Protein AF-J0D2P1-F1 (afdb_monomer_lite)

Structure (mmCIF, N/CA/C/O backbone):
data_AF-J0D2P1-F1
#
_entry.id   AF-J0D2P1-F1
#
loop_
_atom_site.group_PDB
_atom_site.id
_atom_site.type_symbol
_atom_site.label_atom_id
_atom_site.label_alt_id
_atom_site.label_comp_id
_atom_site.label_asym_id
_atom_site.label_entity_id
_atom_site.label_seq_id
_atom_site.pdbx_PDB_ins_code
_atom_site.Cartn_x
_atom_site.Cartn_y
_atom_site.Cartn_z
_atom_site.occupancy
_atom_site.B_iso_or_equiv
_atom_site.auth_seq_id
_atom_site.auth_comp_id
_atom_site.auth_asym_id
_atom_site.auth_atom_id
_atom_site.pdbx_PDB_model_num
ATOM 1 N N . MET A 1 1 ? -36.442 24.874 14.237 1.00 46.66 1 MET A N 1
ATOM 2 C CA . MET A 1 1 ? -35.446 25.522 13.350 1.00 46.66 1 MET A CA 1
ATOM 3 C C . MET A 1 1 ? -36.066 25.757 11.978 1.00 46.66 1 MET A C 1
ATOM 5 O O . MET A 1 1 ? -36.633 24.817 11.437 1.00 46.66 1 MET A O 1
ATOM 9 N N . ARG A 1 2 ? -35.976 26.968 11.409 1.00 40.09 2 ARG A N 1
ATOM 10 C CA . ARG A 1 2 ? -36.288 27.201 9.985 1.00 40.09 2 ARG A CA 1
ATOM 11 C C . ARG A 1 2 ? -34.994 27.012 9.189 1.00 40.09 2 ARG A C 1
ATOM 13 O O . ARG A 1 2 ? -34.023 27.703 9.475 1.00 40.09 2 ARG A O 1
ATOM 20 N N . LYS A 1 3 ? -34.957 26.079 8.232 1.00 41.31 3 LYS A N 1
ATOM 21 C CA . LYS A 1 3 ? -33.828 25.981 7.291 1.00 41.31 3 LYS A CA 1
ATOM 22 C C . LYS A 1 3 ? -33.871 27.188 6.354 1.00 41.31 3 LYS A C 1
ATOM 24 O O . LYS A 1 3 ? -34.944 27.511 5.848 1.00 41.31 3 LYS A O 1
ATOM 29 N N . HIS A 1 4 ? -32.730 27.826 6.102 1.00 50.66 4 HIS A N 1
ATOM 30 C CA . HIS A 1 4 ? -32.644 28.823 5.037 1.00 50.66 4 HIS A CA 1
ATOM 31 C C . HIS A 1 4 ? -32.851 28.104 3.689 1.00 50.66 4 HIS A C 1
ATOM 33 O O . HIS A 1 4 ? -32.190 27.085 3.469 1.00 50.66 4 HIS A O 1
ATOM 39 N N . PRO A 1 5 ? -33.743 28.565 2.790 1.00 51.09 5 PRO A N 1
ATOM 40 C CA . PRO A 1 5 ? -34.139 27.798 1.600 1.00 51.09 5 PRO A CA 1
ATOM 41 C C . PRO A 1 5 ? -33.000 27.559 0.593 1.00 51.09 5 PRO A C 1
ATOM 43 O O . PRO A 1 5 ? -33.111 26.683 -0.257 1.00 51.09 5 PRO A O 1
ATOM 46 N N . GLN A 1 6 ? -31.894 28.299 0.713 1.00 53.16 6 GLN A N 1
ATOM 47 C CA . GLN A 1 6 ? -30.684 28.150 -0.106 1.00 53.16 6 GLN A CA 1
ATOM 48 C C . GLN A 1 6 ? -29.562 27.347 0.587 1.00 53.16 6 GLN A C 1
ATOM 50 O O . GLN A 1 6 ? -28.501 27.140 0.008 1.00 53.16 6 GLN A O 1
ATOM 55 N N . CYS A 1 7 ? -29.757 26.882 1.826 1.00 49.25 7 CYS A N 1
ATOM 56 C CA . CYS A 1 7 ? -28.756 26.075 2.525 1.00 49.25 7 CYS A CA 1
ATOM 57 C C . CYS A 1 7 ? -28.775 24.630 1.995 1.00 49.25 7 CYS A C 1
ATOM 59 O O . CYS A 1 7 ? -29.773 23.920 2.125 1.00 49.25 7 CYS A O 1
ATOM 61 N N . HIS A 1 8 ? -27.669 24.191 1.390 1.00 57.97 8 HIS A N 1
ATOM 62 C CA . HIS A 1 8 ? -27.511 22.849 0.809 1.00 57.97 8 HIS A CA 1
ATOM 63 C C . HIS A 1 8 ? -26.645 21.910 1.663 1.00 57.97 8 HIS A C 1
ATOM 65 O O . HIS A 1 8 ? -26.176 20.885 1.169 1.00 57.97 8 HIS A O 1
ATOM 71 N N . CYS A 1 9 ? -26.450 22.223 2.950 1.00 49.75 9 CYS A N 1
ATOM 72 C CA . CYS A 1 9 ? -25.781 21.334 3.897 1.00 49.75 9 CYS A CA 1
ATOM 73 C C . CYS A 1 9 ? -26.568 20.021 4.026 1.00 49.75 9 CYS A C 1
ATOM 75 O O . CYS A 1 9 ? -27.545 19.919 4.775 1.00 49.75 9 CYS A O 1
ATOM 77 N N . ARG A 1 10 ? -26.150 19.012 3.255 1.00 47.91 10 ARG A N 1
ATOM 78 C CA . ARG A 1 10 ? -26.633 17.640 3.395 1.00 47.91 10 ARG A CA 1
ATOM 79 C C . ARG A 1 10 ? -26.175 17.119 4.760 1.00 47.91 10 ARG A C 1
ATOM 81 O O . ARG A 1 10 ? -25.013 17.330 5.104 1.00 47.91 10 ARG A O 1
ATOM 88 N N . PRO A 1 11 ? -27.043 16.447 5.537 1.00 46.78 11 PRO A N 1
ATOM 89 C CA . PRO A 1 11 ? -26.574 15.730 6.712 1.00 46.78 11 PRO A CA 1
ATOM 90 C C . PRO A 1 11 ? -25.529 14.707 6.260 1.00 46.78 11 PRO A C 1
ATOM 92 O O . PRO A 1 11 ? -25.752 13.990 5.280 1.00 46.78 11 PRO A O 1
ATOM 95 N N . ALA A 1 12 ? -24.392 14.657 6.954 1.00 50.12 12 ALA A N 1
ATOM 96 C CA . ALA A 1 12 ? -23.413 13.602 6.741 1.00 50.12 12 ALA A CA 1
ATOM 97 C C . ALA A 1 12 ? -24.112 12.256 6.965 1.00 50.12 12 ALA A C 1
ATOM 99 O O . ALA A 1 12 ? -24.702 12.031 8.025 1.00 50.12 12 ALA A O 1
ATOM 100 N N . ILE A 1 13 ? -24.087 11.385 5.955 1.00 48.56 13 ILE A N 1
ATOM 101 C CA . ILE A 1 13 ? -24.668 10.050 6.065 1.00 48.56 13 ILE A CA 1
ATOM 102 C C . ILE A 1 13 ? -23.807 9.284 7.069 1.00 48.56 13 ILE A C 1
ATOM 104 O O . ILE A 1 13 ? -22.659 8.943 6.786 1.00 48.56 13 ILE A O 1
ATOM 108 N N . LEU A 1 14 ? -24.347 9.062 8.267 1.00 51.66 14 LEU A N 1
ATOM 109 C CA . LEU A 1 14 ? -23.711 8.208 9.261 1.00 51.66 14 LEU A CA 1
ATOM 110 C C . LEU A 1 14 ? -23.651 6.790 8.692 1.00 51.66 14 LEU A C 1
ATOM 112 O O . LEU A 1 14 ? -24.659 6.290 8.194 1.00 51.66 14 LEU A O 1
ATOM 116 N N . ARG A 1 15 ? -22.491 6.129 8.789 1.00 52.78 15 ARG A N 1
ATOM 117 C CA . ARG A 1 15 ? -22.337 4.735 8.339 1.00 52.78 15 ARG A CA 1
ATOM 118 C C . ARG A 1 15 ? -23.360 3.800 8.998 1.00 52.78 15 ARG A C 1
ATOM 120 O O . ARG A 1 15 ? -23.892 2.930 8.326 1.00 52.78 15 ARG A O 1
ATOM 127 N N . SER A 1 16 ? -23.731 4.064 10.251 1.00 51.56 16 SER A N 1
ATOM 128 C CA . SER A 1 16 ? -24.789 3.352 10.984 1.00 51.56 16 SER A CA 1
ATOM 129 C C . SER A 1 16 ? -26.207 3.496 10.401 1.00 51.56 16 SER A C 1
ATOM 131 O O . SER A 1 16 ? -27.103 2.765 10.809 1.00 51.56 16 SER A O 1
ATOM 133 N N . CYS A 1 17 ? -26.438 4.399 9.442 1.00 52.03 17 CYS A N 1
ATOM 134 C CA . CYS A 1 17 ? -27.708 4.524 8.716 1.00 52.03 17 CYS A CA 1
ATOM 135 C C . CYS A 1 17 ? -27.719 3.786 7.362 1.00 52.03 17 CYS A C 1
ATOM 137 O O . CYS A 1 17 ? -28.743 3.795 6.679 1.00 52.03 17 CYS A O 1
ATOM 139 N N . CYS A 1 18 ? -26.607 3.163 6.961 1.00 55.12 18 CYS A N 1
ATOM 140 C CA . CYS A 1 18 ? -26.482 2.399 5.721 1.00 55.12 18 CYS A CA 1
ATOM 141 C C . CYS A 1 18 ? -25.951 0.994 6.050 1.00 55.12 18 CYS A C 1
ATOM 143 O O . CYS A 1 18 ? -24.735 0.829 6.116 1.00 55.12 18 CYS A O 1
ATOM 145 N N . PRO A 1 19 ? -26.826 -0.011 6.266 1.00 54.84 19 PRO A N 1
ATOM 146 C CA . PRO A 1 19 ? -26.392 -1.349 6.683 1.00 54.84 19 PRO A CA 1
ATOM 147 C C . PRO A 1 19 ? -25.482 -2.040 5.652 1.00 54.84 19 PRO A C 1
ATOM 149 O O . PRO A 1 19 ? -24.607 -2.813 6.033 1.00 54.84 19 PRO A O 1
ATOM 152 N N . ASP A 1 20 ? -25.628 -1.705 4.367 1.00 66.81 20 ASP A N 1
ATOM 153 C CA . ASP A 1 20 ? -24.891 -2.320 3.261 1.00 66.81 20 ASP A CA 1
ATOM 154 C C . ASP A 1 20 ? -23.814 -1.370 2.701 1.00 66.81 20 ASP A C 1
ATOM 156 O O . ASP A 1 20 ? -24.018 -0.666 1.707 1.00 66.81 20 ASP A O 1
ATOM 160 N N . ILE A 1 21 ? -22.636 -1.334 3.334 1.00 70.69 21 ILE A N 1
ATOM 161 C CA . ILE A 1 21 ? -21.475 -0.580 2.823 1.00 70.69 21 ILE A CA 1
ATOM 162 C C . ILE A 1 21 ? -20.633 -1.474 1.912 1.00 70.69 21 ILE A C 1
ATOM 164 O O . ILE A 1 21 ? -19.934 -2.378 2.368 1.00 70.69 21 ILE A O 1
ATOM 168 N N . HIS A 1 22 ? -20.645 -1.167 0.616 1.00 75.69 22 HIS A N 1
ATOM 169 C CA . HIS A 1 22 ? -19.837 -1.852 -0.390 1.00 75.69 22 HIS A CA 1
ATOM 170 C C . HIS A 1 22 ? -18.568 -1.047 -0.697 1.00 75.69 22 HIS A C 1
ATOM 172 O O . HIS A 1 22 ? -18.640 0.077 -1.190 1.00 75.69 22 HIS A O 1
ATOM 178 N N . TYR A 1 23 ? -17.400 -1.642 -0.447 1.00 81.12 23 TYR A N 1
ATOM 179 C CA . TYR A 1 23 ? -16.115 -1.108 -0.901 1.00 81.12 23 TYR A CA 1
ATOM 180 C C . TYR A 1 23 ? -15.762 -1.722 -2.257 1.00 81.12 23 TYR A C 1
ATOM 182 O O . TYR A 1 23 ? -15.737 -2.944 -2.398 1.00 81.12 23 TYR A O 1
ATOM 190 N N . LEU A 1 24 ? -15.483 -0.874 -3.245 1.00 86.38 24 LEU A N 1
ATOM 191 C CA . LEU A 1 24 ? -15.089 -1.271 -4.596 1.00 86.38 24 LEU A CA 1
ATOM 192 C C . LEU A 1 24 ? -13.680 -0.745 -4.883 1.00 86.38 24 LEU A C 1
ATOM 194 O O . LEU A 1 24 ? -13.360 0.384 -4.520 1.00 86.38 24 LEU A O 1
ATOM 198 N N . ILE A 1 25 ? -12.857 -1.561 -5.542 1.00 87.94 25 ILE A N 1
ATOM 199 C CA . ILE A 1 25 ? -11.562 -1.146 -6.094 1.00 87.94 25 ILE A CA 1
ATOM 200 C C . ILE A 1 25 ? -11.777 -0.888 -7.587 1.00 87.94 25 ILE A C 1
ATOM 202 O O . ILE A 1 25 ? -12.323 -1.743 -8.286 1.00 87.94 25 ILE A O 1
ATOM 206 N N . ASN A 1 26 ? -11.385 0.293 -8.056 1.00 92.12 26 ASN A N 1
ATOM 207 C CA . ASN A 1 26 ? -11.580 0.777 -9.421 1.00 92.12 26 ASN A CA 1
ATOM 208 C C . ASN A 1 26 ? -10.275 1.359 -10.003 1.00 92.12 26 ASN A C 1
ATOM 210 O O . ASN A 1 26 ? -9.205 1.229 -9.414 1.00 92.12 26 ASN A O 1
ATOM 214 N N . ASP A 1 27 ? -10.384 1.993 -11.173 1.00 88.50 27 ASP A N 1
ATOM 215 C CA . ASP A 1 27 ? -9.328 2.774 -11.833 1.00 88.50 27 ASP A CA 1
ATOM 216 C C . ASP A 1 27 ? -8.036 1.981 -12.108 1.00 88.50 27 ASP A C 1
ATOM 218 O O . ASP A 1 27 ? -6.912 2.451 -11.936 1.00 88.50 27 ASP A O 1
ATOM 222 N N . PHE A 1 28 ? -8.216 0.765 -12.634 1.00 92.50 28 PHE A N 1
ATOM 223 C CA . PHE A 1 28 ? -7.156 -0.141 -13.102 1.00 92.50 28 PHE A CA 1
ATOM 224 C C . PHE A 1 28 ? -6.374 0.370 -14.332 1.00 92.50 28 PHE A C 1
ATOM 226 O O . PHE A 1 28 ? -5.613 -0.381 -14.939 1.00 92.50 28 PHE A O 1
ATOM 233 N N . GLU A 1 29 ? -6.533 1.637 -14.728 1.00 90.75 29 GLU A N 1
ATOM 234 C CA . GLU A 1 29 ? -5.848 2.219 -15.890 1.00 90.75 29 GLU A CA 1
ATOM 235 C C . GLU A 1 29 ? -4.319 2.190 -15.732 1.00 90.75 29 GLU A C 1
ATOM 237 O O . GLU A 1 29 ? -3.595 2.006 -16.710 1.00 90.75 29 GLU A O 1
ATOM 242 N N . LEU A 1 30 ? -3.817 2.308 -14.497 1.00 89.81 30 LEU A N 1
ATOM 243 C CA . LEU A 1 30 ? -2.386 2.285 -14.169 1.00 89.81 30 LEU A CA 1
ATOM 244 C C . LEU A 1 30 ? -1.853 0.885 -13.836 1.00 89.81 30 LEU A C 1
ATOM 246 O O . LEU A 1 30 ? -0.656 0.740 -13.593 1.00 89.81 30 LEU A O 1
ATOM 250 N N . SER A 1 31 ? -2.708 -0.140 -13.821 1.00 92.44 31 SER A N 1
ATOM 251 C CA . SER A 1 31 ? -2.305 -1.499 -13.463 1.00 92.44 31 SER A CA 1
ATOM 252 C C . SER A 1 31 ? -1.304 -2.091 -14.458 1.00 92.44 31 SER A C 1
ATOM 254 O O . SER A 1 31 ? -1.316 -1.795 -15.654 1.00 92.44 31 SER A O 1
ATOM 256 N N . VAL A 1 32 ? -0.445 -2.974 -13.948 1.00 93.00 32 VAL A N 1
ATOM 257 C CA . VAL A 1 32 ? 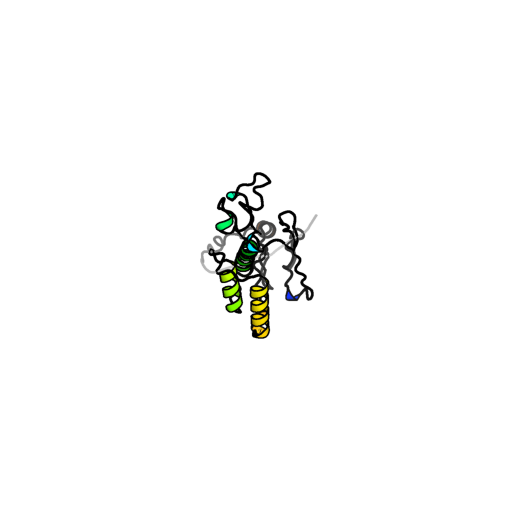0.492 -3.778 -14.738 1.00 93.00 32 VAL A CA 1
ATOM 258 C C . VAL A 1 32 ? 0.095 -5.248 -14.671 1.00 93.00 32 VAL A C 1
ATOM 260 O O . VAL A 1 32 ? -0.372 -5.728 -13.639 1.00 93.00 32 VAL A O 1
ATOM 263 N N . VAL A 1 33 ? 0.279 -5.970 -15.775 1.00 94.94 33 VAL A N 1
ATOM 264 C CA . VAL A 1 33 ? -0.011 -7.404 -15.870 1.00 94.94 33 VAL A CA 1
ATOM 265 C C . VAL A 1 33 ? 1.283 -8.140 -16.182 1.00 94.94 33 VAL A C 1
ATOM 267 O O . VAL A 1 33 ? 1.959 -7.833 -17.162 1.00 94.94 33 VAL A O 1
ATOM 270 N N . PHE A 1 34 ? 1.612 -9.125 -15.352 1.00 96.25 34 PHE A N 1
ATOM 271 C CA . PHE A 1 34 ? 2.729 -10.040 -15.570 1.00 96.25 34 PHE A CA 1
ATOM 272 C C . PHE A 1 34 ? 2.210 -11.379 -16.095 1.00 96.25 34 PHE A C 1
ATOM 274 O O . PHE A 1 34 ? 1.087 -11.776 -15.777 1.00 96.25 34 PHE A O 1
ATOM 281 N N . ALA A 1 35 ? 3.032 -12.097 -16.863 1.00 96.75 35 ALA A N 1
ATOM 282 C CA . ALA A 1 35 ? 2.689 -13.448 -17.300 1.00 96.75 35 ALA A CA 1
ATOM 283 C C . ALA A 1 35 ? 2.460 -14.355 -16.066 1.00 96.75 35 ALA A C 1
ATOM 285 O O . ALA A 1 35 ? 3.274 -14.294 -15.134 1.00 96.75 35 ALA A O 1
ATOM 286 N N . PRO A 1 36 ? 1.384 -15.167 -16.001 1.00 94.38 36 PRO A N 1
ATOM 287 C CA . PRO A 1 36 ? 1.036 -15.933 -14.796 1.00 94.38 36 PRO A CA 1
ATOM 288 C C . PRO A 1 36 ? 2.150 -16.867 -14.298 1.00 94.38 36 PRO A C 1
ATOM 290 O O . PRO A 1 36 ? 2.297 -17.065 -13.091 1.00 94.38 36 PRO A O 1
ATOM 293 N N .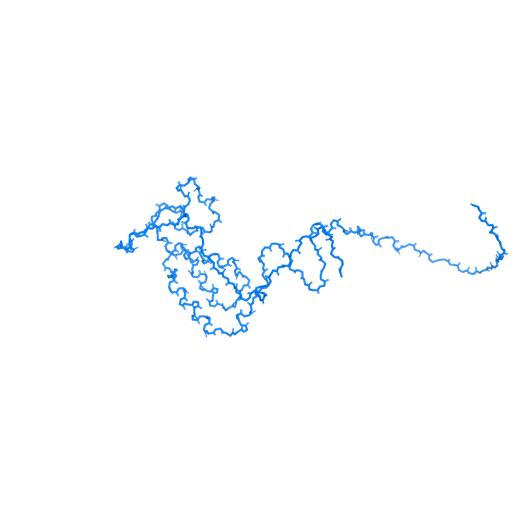 ASP A 1 37 ? 2.941 -17.383 -15.235 1.00 96.19 37 ASP A N 1
ATOM 294 C CA . ASP A 1 37 ? 4.063 -18.313 -15.103 1.00 96.19 37 ASP A CA 1
ATOM 295 C C . ASP A 1 37 ? 5.441 -17.636 -14.952 1.00 96.19 37 ASP A C 1
ATOM 297 O O . ASP A 1 37 ? 6.431 -18.319 -14.697 1.00 96.19 37 ASP A O 1
ATOM 301 N N . SER A 1 38 ? 5.526 -16.303 -15.053 1.00 96.50 38 SER A N 1
ATOM 302 C CA . SER A 1 38 ? 6.778 -15.564 -14.812 1.00 96.50 38 SER A CA 1
ATOM 303 C C . SER A 1 38 ? 7.290 -15.744 -13.378 1.00 96.50 38 SER A C 1
ATOM 305 O O . SER A 1 38 ? 6.490 -15.803 -12.441 1.00 96.50 38 SER A O 1
ATOM 307 N N . ASP A 1 39 ? 8.612 -15.752 -13.178 1.00 96.06 39 ASP A N 1
ATOM 308 C CA . ASP A 1 39 ? 9.218 -15.744 -11.839 1.00 96.06 39 ASP A CA 1
ATOM 309 C C . ASP A 1 39 ? 8.697 -14.532 -11.036 1.00 96.06 39 ASP A C 1
ATOM 311 O O . ASP A 1 39 ? 8.840 -13.397 -11.498 1.00 96.06 39 ASP A O 1
ATOM 315 N N . PRO A 1 40 ? 8.112 -14.716 -9.834 1.00 92.44 40 PRO A N 1
ATOM 316 C CA . PRO A 1 40 ? 7.725 -13.611 -8.961 1.00 92.44 40 PRO A CA 1
ATOM 317 C C . PRO A 1 40 ? 8.819 -12.554 -8.753 1.00 92.44 40 PRO A C 1
ATOM 319 O O . PRO A 1 40 ? 8.492 -11.376 -8.631 1.00 92.44 40 PRO A O 1
ATOM 322 N N . LYS A 1 41 ? 10.105 -12.933 -8.767 1.00 93.00 41 LYS A N 1
ATOM 323 C CA . LYS A 1 41 ? 11.234 -11.997 -8.630 1.00 93.00 41 LYS A CA 1
ATOM 324 C C . LYS A 1 41 ? 11.470 -11.122 -9.862 1.00 93.00 41 LYS A C 1
ATOM 326 O O . LYS A 1 41 ? 12.023 -10.037 -9.717 1.00 93.00 41 LYS A O 1
ATOM 331 N N . SER A 1 42 ? 11.042 -11.546 -11.054 1.00 95.62 42 SER A N 1
ATOM 332 C CA . SER A 1 42 ? 11.122 -10.725 -12.272 1.00 95.62 42 SER A CA 1
ATOM 333 C C . SER A 1 42 ? 9.908 -9.808 -12.462 1.00 95.62 42 SER A C 1
ATOM 335 O O . SER A 1 42 ? 9.849 -9.070 -13.444 1.00 95.62 42 SER A O 1
ATOM 337 N N . ARG A 1 43 ? 8.920 -9.844 -11.555 1.00 96.75 43 ARG A N 1
ATOM 338 C CA . ARG A 1 43 ? 7.708 -9.011 -11.615 1.00 96.75 43 ARG A CA 1
ATOM 339 C C . ARG A 1 43 ? 7.977 -7.628 -11.023 1.00 96.75 43 ARG A C 1
ATOM 341 O O . ARG A 1 43 ? 7.510 -7.307 -9.934 1.00 96.75 43 ARG A O 1
ATOM 348 N N . VAL A 1 44 ? 8.768 -6.835 -11.740 1.00 97.06 44 VAL A N 1
ATOM 349 C CA . VAL A 1 44 ? 9.207 -5.491 -11.335 1.00 97.06 44 VAL A CA 1
ATOM 350 C C . VAL A 1 44 ? 8.700 -4.404 -12.283 1.00 97.06 44 VAL A C 1
ATOM 352 O O . VAL A 1 44 ? 8.363 -4.668 -13.436 1.00 97.06 44 VAL A O 1
ATOM 355 N N . VAL A 1 45 ? 8.654 -3.173 -11.781 1.00 95.38 45 VAL A N 1
ATOM 356 C CA . VAL A 1 45 ? 8.358 -1.935 -12.523 1.00 95.38 45 VAL A CA 1
ATOM 357 C C . VAL A 1 45 ? 9.414 -0.876 -12.193 1.00 95.38 45 VAL A C 1
ATOM 359 O O . VAL A 1 45 ? 10.105 -1.012 -11.188 1.00 95.38 45 VAL A O 1
ATOM 362 N N . THR A 1 46 ? 9.537 0.177 -13.003 1.00 93.81 46 THR A N 1
ATOM 363 C CA . THR A 1 46 ? 10.519 1.260 -12.801 1.00 93.81 46 THR A CA 1
ATOM 364 C C . THR A 1 46 ? 9.842 2.624 -12.919 1.00 93.81 46 THR A C 1
ATOM 366 O O . THR A 1 46 ? 9.005 2.814 -13.804 1.00 93.81 46 THR A O 1
ATOM 369 N N . GLY A 1 47 ? 10.238 3.578 -12.070 1.00 91.38 47 GLY A N 1
ATOM 370 C CA . GLY A 1 47 ? 9.696 4.939 -12.059 1.00 91.38 47 GLY A CA 1
ATOM 371 C C . GLY A 1 47 ? 8.252 5.026 -11.550 1.00 91.38 47 GLY A C 1
ATOM 372 O O . GLY A 1 47 ? 7.690 4.069 -11.023 1.00 91.38 47 GLY A O 1
ATOM 373 N N . THR A 1 48 ? 7.630 6.197 -11.691 1.00 91.44 48 THR A N 1
ATOM 374 C CA . THR A 1 48 ? 6.279 6.431 -11.156 1.00 91.44 48 THR A CA 1
ATOM 375 C C . THR A 1 48 ? 5.185 5.856 -12.069 1.00 91.44 48 THR A C 1
ATOM 377 O O . THR A 1 48 ? 5.367 5.802 -13.289 1.00 91.44 48 THR A O 1
ATOM 380 N N . PRO A 1 49 ? 3.993 5.503 -11.541 1.00 89.12 49 PRO A N 1
ATOM 381 C CA . PRO A 1 49 ? 2.916 4.916 -12.352 1.00 89.12 49 PRO A CA 1
ATOM 382 C C . PRO A 1 49 ? 2.470 5.773 -13.551 1.00 89.12 49 PRO A C 1
ATOM 384 O O . PRO A 1 49 ? 2.049 5.233 -14.575 1.00 89.12 49 PRO A O 1
ATOM 387 N N . ASN A 1 50 ? 2.608 7.102 -13.450 1.00 88.56 50 ASN A N 1
ATOM 388 C CA . ASN A 1 50 ? 2.237 8.049 -14.506 1.00 88.56 50 ASN A CA 1
ATOM 389 C C . ASN A 1 50 ? 3.424 8.528 -15.365 1.00 88.56 50 ASN A C 1
ATOM 391 O O . ASN A 1 50 ? 3.214 9.328 -16.278 1.00 88.56 50 ASN A O 1
ATOM 395 N N . ALA A 1 51 ? 4.647 8.030 -15.140 1.00 87.56 51 ALA A N 1
ATOM 396 C CA . ALA A 1 51 ? 5.835 8.442 -15.897 1.00 87.56 51 ALA A CA 1
ATOM 397 C C . ALA A 1 51 ? 5.664 8.239 -17.415 1.00 87.56 51 ALA A C 1
ATOM 399 O O . ALA A 1 51 ? 6.065 9.085 -18.213 1.00 87.56 51 ALA A O 1
ATOM 400 N N . ARG A 1 52 ? 4.958 7.172 -17.822 1.00 84.06 52 ARG A N 1
ATOM 401 C CA . ARG A 1 52 ? 4.608 6.875 -19.227 1.00 84.06 52 ARG A CA 1
ATOM 402 C C . ARG A 1 52 ? 3.719 7.931 -19.908 1.00 84.06 52 ARG A C 1
ATOM 404 O O . ARG A 1 52 ? 3.604 7.922 -21.128 1.00 84.06 52 ARG A O 1
ATOM 411 N N . TYR A 1 53 ? 3.103 8.825 -19.134 1.00 87.25 53 TYR A N 1
ATOM 412 C CA . TYR A 1 53 ? 2.304 9.960 -19.609 1.00 87.25 53 TYR A CA 1
ATOM 413 C C 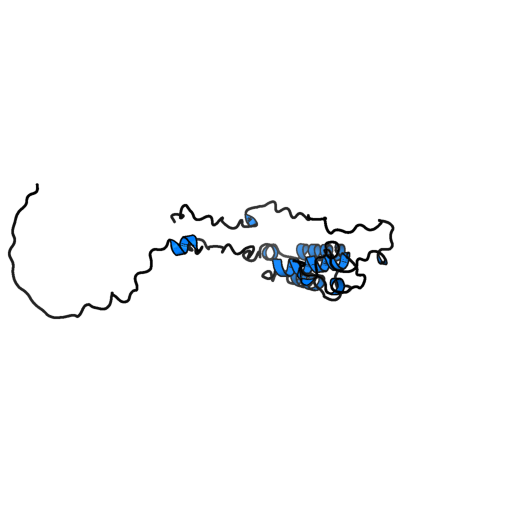. TYR A 1 53 ? 3.046 11.305 -19.481 1.00 87.25 53 TYR A C 1
ATOM 415 O O . TYR A 1 53 ? 2.436 12.357 -19.648 1.00 87.25 53 TYR A O 1
ATOM 423 N N . GLY A 1 54 ? 4.346 11.291 -19.161 1.00 86.88 54 GLY A N 1
ATOM 424 C CA . GLY A 1 54 ? 5.152 12.501 -18.958 1.00 86.88 54 GLY A CA 1
ATOM 425 C C . GLY A 1 54 ? 4.920 13.207 -17.617 1.00 86.88 54 GLY A C 1
ATOM 426 O O . GLY A 1 54 ? 5.349 14.345 -17.447 1.00 86.88 54 GLY A O 1
ATOM 427 N N . VAL A 1 55 ? 4.245 12.559 -16.662 1.00 85.31 55 VAL A N 1
ATOM 428 C CA . VAL A 1 55 ? 3.962 13.127 -15.335 1.00 85.31 55 VAL A CA 1
ATOM 429 C C . VAL A 1 55 ? 5.137 12.860 -14.393 1.00 85.31 55 VAL A C 1
ATOM 431 O O . VAL A 1 55 ? 5.529 11.710 -14.187 1.00 85.31 55 VAL A O 1
ATOM 434 N N . THR A 1 56 ? 5.687 13.918 -13.796 1.00 84.88 56 THR A N 1
ATOM 435 C CA . THR A 1 56 ? 6.776 13.832 -12.811 1.00 84.88 56 THR A CA 1
ATOM 436 C C . THR A 1 56 ? 6.283 13.304 -11.458 1.00 84.88 56 THR A C 1
ATOM 438 O O . THR A 1 56 ? 5.085 13.311 -11.164 1.00 84.88 56 THR A O 1
ATOM 441 N N . ALA A 1 57 ? 7.208 12.860 -10.601 1.00 84.31 57 ALA A N 1
ATOM 442 C CA . ALA A 1 57 ? 6.878 12.379 -9.257 1.00 84.31 57 ALA A CA 1
ATOM 443 C C . ALA A 1 57 ? 6.139 13.428 -8.403 1.00 84.31 57 ALA A C 1
ATOM 445 O O . ALA A 1 57 ? 5.195 13.076 -7.698 1.00 84.31 57 ALA A O 1
ATOM 446 N N . ASP A 1 58 ? 6.502 14.706 -8.539 1.00 85.00 58 ASP A N 1
ATOM 447 C CA . ASP A 1 58 ? 5.902 15.833 -7.806 1.00 85.00 58 ASP A CA 1
ATOM 448 C C . ASP A 1 58 ? 4.433 16.101 -8.183 1.00 85.00 58 ASP A C 1
ATOM 450 O O . ASP A 1 58 ? 3.709 16.782 -7.458 1.00 85.00 58 ASP A O 1
ATOM 454 N N . HIS A 1 59 ? 3.975 15.559 -9.315 1.00 84.19 59 HIS A N 1
ATOM 455 C CA . HIS A 1 59 ? 2.597 15.674 -9.797 1.00 84.19 59 HIS A CA 1
ATOM 456 C C . HIS A 1 59 ? 1.771 14.391 -9.596 1.00 84.19 59 HIS A C 1
ATOM 458 O O . HIS A 1 59 ? 0.608 14.336 -10.001 1.00 84.19 59 HIS A O 1
ATOM 464 N N . TYR A 1 60 ? 2.322 13.359 -8.948 1.00 83.19 60 TYR A N 1
ATOM 465 C CA . TYR A 1 60 ? 1.560 12.161 -8.602 1.00 83.19 60 TYR A CA 1
ATOM 466 C C . TYR A 1 60 ? 0.754 12.383 -7.313 1.00 83.19 60 TYR A C 1
ATOM 468 O O . TYR A 1 60 ? 1.300 12.419 -6.215 1.00 83.19 60 TYR A O 1
ATOM 476 N N . GLY A 1 61 ? -0.571 12.508 -7.437 1.00 83.25 61 GLY A N 1
ATOM 477 C CA . GLY A 1 61 ? -1.480 12.896 -6.345 1.00 83.25 61 GLY A CA 1
ATOM 478 C C . GLY A 1 61 ? -1.717 11.871 -5.220 1.00 83.25 61 GLY A C 1
ATOM 479 O O . GLY A 1 61 ? -2.680 12.022 -4.473 1.00 83.25 61 GLY A O 1
ATOM 480 N N . LYS A 1 62 ? -0.893 10.824 -5.095 1.00 86.50 62 LYS A N 1
ATOM 481 C CA . LYS A 1 62 ? -0.936 9.840 -3.994 1.00 86.50 62 LYS A CA 1
ATOM 482 C C . LYS A 1 62 ? 0.455 9.708 -3.367 1.00 86.50 62 LYS A C 1
ATOM 484 O O . LYS A 1 62 ? 1.458 10.034 -3.997 1.00 86.50 62 LYS A O 1
ATOM 489 N N . CYS A 1 63 ? 0.545 9.184 -2.147 1.00 90.38 63 CYS A N 1
ATOM 490 C CA . CYS A 1 63 ? 1.831 8.912 -1.501 1.00 90.38 63 CYS A CA 1
ATOM 491 C C . CYS A 1 63 ? 2.628 7.855 -2.291 1.00 90.38 63 CYS A C 1
ATOM 493 O O . CYS A 1 63 ? 2.344 6.663 -2.186 1.00 90.38 63 CYS A O 1
ATOM 495 N N . LEU A 1 64 ? 3.623 8.283 -3.077 1.00 92.25 64 LEU A N 1
ATOM 496 C CA . LEU A 1 64 ? 4.583 7.370 -3.704 1.00 92.25 64 LEU A CA 1
ATOM 497 C C . LEU A 1 64 ? 5.414 6.660 -2.626 1.00 92.25 64 LEU A C 1
ATOM 499 O O . LEU A 1 64 ? 5.918 7.351 -1.735 1.00 92.25 64 LEU A O 1
ATOM 503 N N . PRO A 1 65 ? 5.619 5.336 -2.728 1.00 95.38 65 PRO A N 1
ATOM 504 C CA . PRO A 1 65 ? 6.615 4.658 -1.912 1.00 95.38 65 PRO A CA 1
ATOM 505 C C . PRO A 1 65 ? 8.025 5.144 -2.291 1.00 95.38 65 PRO A C 1
ATOM 507 O O . PRO A 1 65 ? 8.237 5.526 -3.451 1.00 95.38 65 PRO A O 1
ATOM 510 N N . PRO A 1 66 ? 8.995 5.151 -1.357 1.00 95.38 66 PRO A N 1
ATOM 511 C CA . PRO A 1 66 ? 10.322 5.714 -1.601 1.00 95.38 66 PRO A CA 1
ATOM 512 C C . PRO A 1 66 ? 11.024 5.112 -2.820 1.00 95.38 66 PRO A C 1
ATOM 514 O O . PRO A 1 66 ? 11.612 5.847 -3.611 1.00 95.38 66 PRO A O 1
ATOM 517 N N . GLU A 1 67 ? 10.907 3.798 -3.023 1.00 95.38 67 GLU A N 1
ATOM 518 C CA . GLU A 1 67 ? 11.557 3.093 -4.126 1.00 95.38 67 GLU A CA 1
ATOM 519 C C . GLU A 1 67 ? 11.006 3.469 -5.513 1.00 95.38 67 GLU A C 1
ATOM 521 O O . GLU A 1 67 ? 11.755 3.450 -6.484 1.00 95.38 67 GLU A O 1
ATOM 526 N N . ALA A 1 68 ? 9.750 3.925 -5.613 1.00 93.31 68 ALA A N 1
ATOM 527 C CA . ALA A 1 68 ? 9.161 4.393 -6.875 1.00 93.31 68 ALA A CA 1
ATOM 528 C C . ALA A 1 68 ? 9.624 5.803 -7.293 1.00 93.31 68 ALA A C 1
ATOM 530 O O . ALA A 1 68 ? 9.277 6.275 -8.377 1.00 93.31 68 ALA A O 1
ATOM 531 N N . ARG A 1 69 ? 10.387 6.495 -6.434 1.00 90.38 69 ARG A N 1
ATOM 532 C CA . ARG A 1 69 ? 11.072 7.760 -6.758 1.00 90.38 69 ARG A CA 1
ATOM 533 C C . ARG A 1 69 ? 12.477 7.540 -7.324 1.00 90.38 69 ARG A C 1
ATOM 535 O O . ARG A 1 69 ? 13.140 8.511 -7.673 1.00 90.38 69 ARG A O 1
ATOM 542 N N . LEU A 1 70 ? 12.938 6.291 -7.370 1.00 87.62 70 LEU A N 1
ATOM 543 C CA . LEU A 1 70 ? 14.228 5.899 -7.918 1.00 87.62 70 LEU A CA 1
ATOM 544 C C . LEU A 1 70 ? 14.033 5.350 -9.337 1.00 87.62 70 LEU A C 1
ATOM 546 O O . LEU A 1 70 ? 13.037 4.687 -9.623 1.00 87.62 70 LEU A O 1
ATOM 550 N N . ASP A 1 71 ? 15.038 5.512 -10.196 1.00 86.44 71 ASP A N 1
ATOM 551 C CA . ASP A 1 71 ? 15.084 4.865 -11.520 1.00 86.44 71 ASP A CA 1
ATOM 552 C C . ASP A 1 71 ? 15.452 3.363 -11.441 1.00 86.44 71 ASP A C 1
ATOM 554 O O . ASP A 1 71 ? 15.829 2.735 -12.432 1.00 86.44 71 ASP A O 1
ATOM 558 N N . ALA A 1 72 ? 15.358 2.766 -10.248 1.00 92.44 72 ALA A N 1
ATOM 559 C CA . ALA A 1 72 ? 15.627 1.356 -9.997 1.00 92.44 72 ALA A CA 1
ATOM 560 C C . ALA A 1 72 ? 14.343 0.510 -10.140 1.00 92.44 72 ALA A C 1
ATOM 562 O O . ALA A 1 72 ? 13.265 0.970 -9.756 1.00 92.44 72 ALA A O 1
ATOM 563 N N . PRO A 1 73 ? 14.427 -0.738 -10.640 1.00 96.06 73 PRO A N 1
ATOM 564 C CA . PRO A 1 73 ? 13.284 -1.644 -10.641 1.00 96.06 73 PRO A CA 1
ATOM 565 C C . PRO A 1 73 ? 12.841 -2.011 -9.218 1.00 96.06 73 PRO A C 1
ATOM 567 O O . PRO A 1 73 ? 13.671 -2.367 -8.381 1.00 96.06 73 PRO A O 1
ATOM 570 N N . TYR A 1 74 ? 11.534 -1.992 -8.959 1.00 96.44 74 TYR A N 1
ATOM 571 C CA . TYR A 1 74 ? 10.936 -2.326 -7.666 1.00 96.44 74 TYR A CA 1
ATOM 572 C C . TYR A 1 74 ? 9.710 -3.242 -7.795 1.00 96.44 74 TYR A C 1
ATOM 574 O O . TYR A 1 74 ? 9.127 -3.400 -8.868 1.00 96.44 74 TYR A O 1
ATOM 582 N N . CYS A 1 75 ? 9.312 -3.866 -6.682 1.00 96.25 75 CYS A N 1
ATOM 583 C CA . CYS A 1 75 ? 8.161 -4.767 -6.621 1.00 96.25 75 CYS A CA 1
ATOM 584 C C . CYS A 1 75 ? 6.836 -3.974 -6.519 1.00 96.25 75 CYS A C 1
ATOM 586 O O . CYS A 1 75 ? 6.581 -3.367 -5.473 1.00 96.25 75 CYS A O 1
ATOM 588 N N . PRO A 1 76 ? 5.945 -4.007 -7.533 1.00 96.25 76 PRO A N 1
ATOM 589 C CA . PRO A 1 76 ? 4.694 -3.249 -7.507 1.00 96.25 76 PRO A CA 1
ATOM 590 C C . PRO A 1 76 ? 3.755 -3.728 -6.392 1.00 96.25 76 PRO A C 1
ATOM 592 O O . PRO A 1 76 ? 3.115 -2.913 -5.742 1.00 96.25 76 PRO A O 1
ATOM 595 N N . PHE A 1 77 ? 3.754 -5.025 -6.067 1.00 96.31 77 PHE A N 1
ATOM 596 C CA . PHE A 1 77 ? 2.919 -5.568 -4.989 1.00 96.31 77 PHE A CA 1
ATOM 597 C C . PHE A 1 77 ? 3.277 -4.989 -3.608 1.00 96.31 77 PHE A C 1
ATOM 599 O O . PHE A 1 77 ? 2.396 -4.794 -2.774 1.00 96.31 77 PHE A O 1
ATOM 606 N N . LYS A 1 78 ? 4.559 -4.684 -3.352 1.00 97.56 78 LYS A N 1
ATOM 607 C CA . LYS A 1 78 ? 4.997 -4.003 -2.118 1.00 97.56 78 LYS A CA 1
ATOM 608 C C . LYS A 1 78 ? 4.677 -2.503 -2.155 1.00 97.56 78 LYS A C 1
ATOM 610 O O . LYS A 1 78 ? 4.420 -1.916 -1.102 1.00 97.56 78 LYS A O 1
ATOM 615 N N . ALA A 1 79 ? 4.665 -1.889 -3.338 1.00 96.56 79 ALA A N 1
ATOM 616 C CA . ALA A 1 79 ? 4.241 -0.503 -3.536 1.00 96.56 79 ALA A CA 1
ATOM 617 C C . ALA A 1 79 ? 2.730 -0.310 -3.304 1.00 96.56 79 ALA A C 1
ATOM 619 O O . ALA A 1 79 ? 2.338 0.657 -2.652 1.00 96.56 79 ALA A O 1
ATOM 620 N N . ASP A 1 80 ? 1.890 -1.248 -3.748 1.00 96.56 80 ASP A N 1
ATOM 621 C CA . ASP A 1 80 ? 0.442 -1.228 -3.499 1.00 96.56 80 ASP A CA 1
ATOM 622 C C . ASP A 1 80 ? 0.127 -1.307 -1.996 1.00 96.56 80 ASP A C 1
ATOM 624 O O . ASP A 1 80 ? -0.718 -0.565 -1.490 1.00 96.56 80 ASP A O 1
ATOM 628 N N . ILE A 1 81 ? 0.859 -2.150 -1.254 1.00 98.12 81 ILE A N 1
ATOM 629 C CA . ILE A 1 81 ? 0.749 -2.250 0.211 1.00 98.12 81 ILE A CA 1
ATOM 630 C C . ILE A 1 81 ? 1.106 -0.923 0.891 1.00 98.12 81 ILE A C 1
ATOM 632 O O . ILE A 1 81 ? 0.379 -0.498 1.789 1.00 98.12 81 ILE A O 1
ATOM 636 N N . TYR A 1 82 ? 2.154 -0.235 0.430 1.00 98.25 82 TYR A N 1
ATOM 637 C CA . TYR A 1 82 ? 2.516 1.095 0.930 1.00 98.25 82 TYR A CA 1
ATOM 638 C C .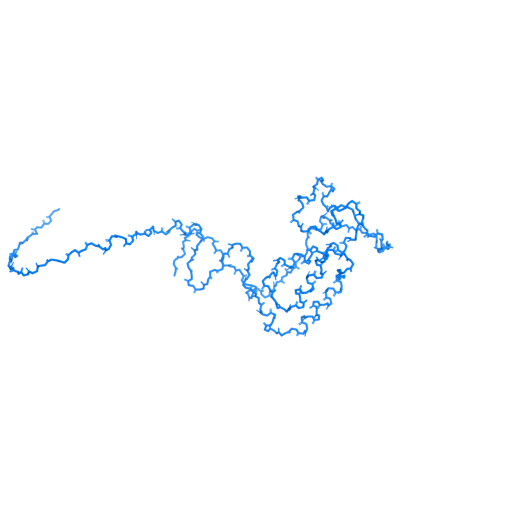 TYR A 1 82 ? 1.430 2.134 0.652 1.00 98.25 82 TYR A C 1
ATOM 640 O O . TYR A 1 82 ? 1.010 2.846 1.565 1.00 98.25 82 TYR A O 1
ATOM 648 N N . GLN A 1 83 ? 0.932 2.205 -0.588 1.00 95.62 83 GLN A N 1
ATOM 649 C CA . GLN A 1 83 ? -0.130 3.147 -0.947 1.00 95.62 83 GLN A CA 1
ATOM 650 C C . GLN A 1 83 ? -1.406 2.891 -0.136 1.00 95.62 83 GLN A C 1
ATOM 652 O O . GLN A 1 83 ? -2.038 3.847 0.320 1.00 95.62 83 GLN A O 1
ATOM 657 N N . PHE A 1 84 ? -1.769 1.624 0.094 1.00 95.75 84 PHE A N 1
ATOM 658 C CA . PHE A 1 84 ? -2.894 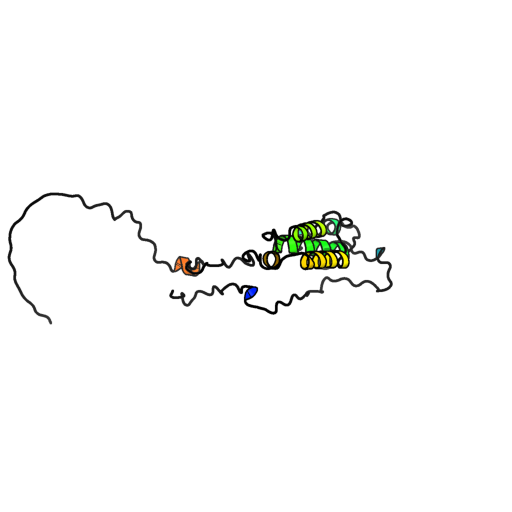1.266 0.956 1.00 95.75 84 PHE A CA 1
ATOM 659 C C . PHE A 1 84 ? -2.633 1.645 2.418 1.00 95.75 84 PHE A C 1
ATOM 661 O O . PHE A 1 84 ? -3.499 2.258 3.034 1.00 95.75 84 PHE A O 1
ATOM 668 N N . GLY A 1 85 ? -1.452 1.335 2.963 1.00 96.88 85 GLY A N 1
ATOM 669 C CA . GLY A 1 85 ? -1.062 1.679 4.334 1.00 96.88 85 GLY A CA 1
ATOM 670 C C . GLY A 1 85 ? -1.134 3.183 4.594 1.00 96.88 85 GLY A C 1
ATOM 671 O O . GLY A 1 85 ? -1.821 3.613 5.517 1.00 96.88 85 GLY A O 1
ATOM 672 N N . GLN A 1 86 ? -0.529 3.993 3.722 1.00 96.31 86 GLN A N 1
ATOM 673 C CA . GLN A 1 86 ? -0.598 5.456 3.797 1.00 96.31 86 GLN A CA 1
ATOM 674 C C . GLN A 1 86 ? -2.034 5.975 3.657 1.00 96.31 86 GLN A C 1
ATOM 676 O O . GLN A 1 86 ? -2.461 6.856 4.405 1.00 96.31 86 GLN A O 1
ATOM 681 N N . SER A 1 87 ? -2.813 5.408 2.729 1.00 91.81 87 SER A N 1
ATOM 682 C CA . SER A 1 87 ? -4.226 5.765 2.573 1.00 91.81 87 SER A CA 1
ATOM 683 C C . SER A 1 87 ? -5.009 5.459 3.848 1.00 91.81 87 SER A C 1
ATOM 685 O O . SER A 1 87 ? -5.737 6.323 4.321 1.00 91.81 87 SER A O 1
ATOM 687 N N . ALA A 1 88 ? -4.818 4.282 4.448 1.00 91.12 88 ALA A N 1
ATOM 688 C CA . ALA A 1 88 ? -5.477 3.862 5.680 1.00 91.12 88 ALA A CA 1
ATOM 689 C C . ALA A 1 88 ? -5.063 4.717 6.890 1.00 91.12 88 ALA A C 1
ATOM 691 O O . ALA A 1 88 ? -5.935 5.137 7.647 1.00 91.12 88 ALA A O 1
ATOM 692 N N . LEU A 1 89 ? -3.775 5.049 7.041 1.00 91.75 89 LEU A N 1
ATOM 693 C CA . LEU A 1 89 ? -3.293 5.963 8.085 1.00 91.75 89 LEU A CA 1
ATOM 694 C C . LEU A 1 89 ? -3.931 7.351 7.979 1.00 91.75 89 LEU A C 1
ATOM 696 O O . LEU A 1 89 ? -4.313 7.915 9.000 1.00 91.75 89 LEU A O 1
ATOM 700 N N . ASN A 1 90 ? -4.089 7.883 6.764 1.00 87.75 90 ASN A N 1
ATOM 701 C CA . ASN A 1 90 ? -4.765 9.161 6.537 1.00 87.75 90 ASN A CA 1
ATOM 702 C C . ASN A 1 90 ? -6.276 9.067 6.809 1.00 87.75 90 ASN A C 1
ATOM 704 O O . ASN A 1 90 ? -6.852 9.954 7.437 1.00 87.75 90 ASN A O 1
ATOM 708 N N . LEU A 1 91 ? -6.912 7.982 6.360 1.00 83.62 91 LEU A N 1
ATOM 709 C CA . LEU A 1 91 ? -8.357 7.753 6.443 1.00 83.62 91 LEU A CA 1
ATOM 710 C C . LEU A 1 91 ? -8.850 7.494 7.874 1.00 83.62 91 LEU A C 1
ATOM 712 O O . LEU A 1 91 ? -9.961 7.876 8.240 1.00 83.62 91 LEU A O 1
ATOM 716 N N . TYR A 1 92 ? -8.011 6.827 8.663 1.00 81.88 92 TYR A N 1
ATOM 717 C CA . TYR A 1 92 ? -8.284 6.364 10.018 1.00 81.88 92 TYR A CA 1
ATOM 718 C C . TYR A 1 92 ? -7.350 7.026 11.042 1.00 81.88 92 TYR A C 1
ATOM 720 O O . TYR A 1 92 ? -7.113 6.477 12.113 1.00 81.88 92 TYR A O 1
ATOM 728 N N . ASN A 1 93 ? -6.827 8.222 10.747 1.00 82.31 93 ASN A N 1
ATOM 729 C CA . ASN A 1 93 ? -5.874 8.933 11.610 1.00 82.31 93 ASN A CA 1
ATOM 730 C C . ASN A 1 93 ? -6.370 9.134 13.057 1.00 82.31 93 ASN A C 1
ATOM 732 O O . ASN A 1 93 ? -5.566 9.062 13.989 1.00 82.31 93 ASN A O 1
ATOM 736 N N . ASN A 1 94 ? -7.682 9.336 13.220 1.00 77.00 94 ASN A N 1
ATOM 737 C CA . ASN A 1 94 ? -8.376 9.528 14.494 1.00 77.00 94 ASN A CA 1
ATOM 738 C C . ASN A 1 94 ? -8.853 8.216 15.148 1.00 77.00 94 ASN A C 1
ATOM 740 O O . ASN A 1 94 ? -9.335 8.259 16.274 1.00 77.00 94 ASN A O 1
ATOM 744 N N . VAL A 1 95 ? -8.723 7.068 14.474 1.00 76.38 95 VAL A N 1
ATOM 745 C CA . VAL A 1 95 ? -8.997 5.744 15.053 1.00 76.38 95 VAL A CA 1
ATOM 746 C C . VAL A 1 95 ? -7.779 5.326 15.881 1.00 76.38 95 VAL A C 1
ATOM 748 O O . VAL A 1 95 ? -6.663 5.256 15.360 1.00 76.38 95 VAL A O 1
ATOM 751 N N . GLN A 1 96 ? -7.984 5.061 17.172 1.00 77.19 96 GLN A N 1
ATOM 752 C CA . GLN A 1 96 ? -6.937 4.562 18.085 1.00 77.19 96 GLN A CA 1
ATOM 753 C C . GLN A 1 96 ? -7.115 3.074 18.431 1.00 77.19 96 GLN A C 1
ATOM 755 O O . GLN A 1 96 ? -6.255 2.467 19.067 1.00 77.19 96 GLN A O 1
ATOM 760 N N . THR A 1 97 ? -8.232 2.497 18.004 1.00 78.62 97 THR A N 1
ATOM 761 C CA . THR A 1 97 ? -8.850 1.276 18.518 1.00 78.62 97 THR A CA 1
ATOM 762 C C . THR A 1 97 ? -9.318 0.421 17.331 1.00 78.62 97 THR A C 1
ATOM 764 O O . THR A 1 97 ? -9.979 0.939 16.433 1.00 78.62 97 THR A O 1
ATOM 767 N N . PRO A 1 98 ? -8.968 -0.875 17.262 1.00 87.38 98 PRO A N 1
ATOM 768 C CA . PRO A 1 98 ? -7.930 -1.553 18.040 1.00 87.38 98 PRO A CA 1
ATOM 769 C C . PRO A 1 98 ? -6.510 -1.073 17.642 1.00 87.38 98 PRO A C 1
ATOM 771 O O . PRO A 1 98 ? -6.246 -0.850 16.453 1.00 87.38 98 PRO A O 1
ATOM 774 N N . PRO A 1 99 ? -5.567 -0.916 18.593 1.00 89.38 99 PRO A N 1
ATOM 775 C CA . PRO A 1 99 ? -4.227 -0.383 18.316 1.00 89.38 99 PRO A CA 1
ATOM 776 C C . PRO A 1 99 ? -3.406 -1.261 17.355 1.00 89.38 99 PRO A C 1
ATOM 778 O O . PRO A 1 99 ? -2.576 -0.750 16.601 1.00 89.38 99 PRO A O 1
ATOM 781 N N . GLU A 1 100 ? -3.675 -2.566 17.313 1.00 92.75 100 GLU A N 1
ATOM 782 C CA . GLU A 1 100 ? -3.072 -3.532 16.390 1.00 92.75 100 GLU A CA 1
ATOM 783 C C . GLU A 1 100 ? -3.369 -3.189 14.923 1.00 92.75 100 GLU A C 1
ATOM 785 O O . GLU A 1 100 ? -2.522 -3.396 14.053 1.00 92.75 100 GLU A O 1
ATOM 790 N N . LEU A 1 101 ? -4.547 -2.621 14.634 1.00 92.00 101 LEU A N 1
ATOM 791 C CA . LEU A 1 101 ? -4.922 -2.210 13.280 1.00 92.00 101 LEU A CA 1
ATOM 792 C C . LEU A 1 101 ? -4.090 -1.006 12.825 1.00 92.00 101 LEU A C 1
ATOM 794 O O . LEU A 1 101 ? -3.594 -0.979 11.698 1.00 92.00 101 LEU A O 1
ATOM 798 N N . ARG A 1 102 ? -3.865 -0.043 13.727 1.00 92.62 102 ARG A N 1
ATOM 799 C CA . ARG A 1 102 ? -2.963 1.088 13.478 1.00 92.62 102 ARG A CA 1
ATOM 800 C C . ARG A 1 102 ? -1.518 0.616 13.298 1.00 92.62 102 ARG A C 1
ATOM 802 O O . ARG A 1 102 ? -0.847 1.085 12.382 1.00 92.62 102 ARG A O 1
ATOM 809 N N . ALA A 1 103 ? -1.051 -0.322 14.125 1.00 95.44 103 ALA A N 1
ATOM 810 C CA . ALA A 1 103 ? 0.285 -0.906 14.001 1.00 95.44 103 ALA A CA 1
ATOM 811 C C . ALA A 1 103 ? 0.480 -1.611 12.645 1.00 95.44 103 ALA A C 1
ATOM 813 O O . ALA A 1 103 ? 1.498 -1.398 11.986 1.00 95.44 103 ALA A O 1
ATOM 814 N N . LEU A 1 104 ? -0.525 -2.362 12.177 1.00 97.12 104 LEU A N 1
ATOM 815 C CA . LEU A 1 104 ? -0.525 -2.950 10.837 1.00 97.12 104 LEU A CA 1
ATOM 816 C C . LEU A 1 104 ? -0.447 -1.876 9.741 1.00 97.12 104 LEU A C 1
ATOM 818 O O . LEU A 1 104 ? 0.363 -2.011 8.829 1.00 97.12 104 LEU A O 1
ATOM 822 N N . PHE A 1 105 ? -1.238 -0.800 9.818 1.00 96.69 105 PHE A N 1
ATOM 823 C CA . PHE A 1 105 ? -1.179 0.274 8.816 1.00 96.69 105 PHE A CA 1
ATOM 824 C C . PHE A 1 105 ? 0.195 0.966 8.773 1.00 96.69 105 PHE A C 1
ATOM 826 O O . PHE A 1 105 ? 0.687 1.253 7.682 1.00 96.69 105 PHE A O 1
ATOM 833 N N . VAL A 1 106 ? 0.848 1.163 9.926 1.00 97.19 106 VAL A N 1
ATOM 834 C CA . VAL A 1 106 ? 2.240 1.649 10.000 1.00 97.19 106 VAL A CA 1
ATOM 835 C C . VAL A 1 106 ? 3.206 0.663 9.339 1.00 97.19 106 VAL A C 1
ATOM 837 O O . VAL A 1 106 ? 4.045 1.084 8.549 1.00 97.19 106 VAL A O 1
ATOM 840 N N . GLN A 1 107 ? 3.070 -0.644 9.588 1.00 98.31 107 GLN A N 1
ATOM 841 C CA . GLN A 1 107 ? 3.916 -1.659 8.952 1.00 98.31 107 GLN A CA 1
ATOM 842 C C . GLN A 1 107 ? 3.714 -1.711 7.426 1.00 98.31 107 GLN A C 1
ATOM 844 O O . GLN A 1 107 ? 4.677 -1.830 6.670 1.00 98.31 107 GLN A O 1
ATOM 849 N N . MET A 1 108 ? 2.470 -1.589 6.952 1.00 98.56 108 MET A N 1
ATOM 850 C CA . MET A 1 108 ? 2.153 -1.500 5.522 1.00 98.56 108 MET A CA 1
ATOM 851 C C . MET A 1 108 ? 2.786 -0.260 4.878 1.00 98.56 108 MET A C 1
ATOM 853 O O . MET A 1 108 ? 3.309 -0.358 3.772 1.00 98.56 108 MET A O 1
ATOM 857 N N . ALA A 1 109 ? 2.797 0.872 5.587 1.00 98.25 109 ALA A N 1
ATOM 858 C CA . ALA A 1 109 ? 3.411 2.134 5.173 1.00 98.25 109 ALA A CA 1
ATOM 859 C C . ALA A 1 109 ? 4.925 2.243 5.475 1.00 98.25 109 ALA A C 1
ATOM 861 O O . ALA A 1 109 ? 5.474 3.341 5.413 1.00 98.25 109 ALA A O 1
ATOM 862 N N . SER A 1 110 ? 5.610 1.139 5.802 1.00 98.44 110 SER A N 1
ATOM 863 C CA . SER A 1 110 ? 7.063 1.124 6.029 1.00 98.44 110 SER A CA 1
ATOM 864 C C . SER A 1 110 ? 7.830 1.632 4.804 1.00 98.44 110 SER A C 1
ATOM 866 O O . SER A 1 110 ? 7.575 1.183 3.688 1.00 98.44 110 SER A O 1
ATOM 868 N N . ASP A 1 111 ? 8.818 2.508 4.994 1.00 97.81 111 ASP A N 1
ATOM 869 C CA . ASP A 1 111 ? 9.700 2.935 3.901 1.00 97.81 111 ASP A CA 1
ATOM 870 C C . ASP A 1 111 ? 10.540 1.764 3.361 1.00 97.81 111 ASP A C 1
ATOM 872 O O . ASP A 1 111 ? 10.687 1.638 2.147 1.00 97.81 111 ASP A O 1
ATOM 876 N N . ASP A 1 112 ? 10.987 0.844 4.225 1.00 97.88 112 ASP A N 1
ATOM 877 C CA . ASP A 1 112 ? 11.563 -0.442 3.806 1.00 97.88 112 ASP A CA 1
ATOM 878 C C . ASP A 1 112 ? 10.470 -1.343 3.189 1.00 97.88 112 ASP A C 1
ATOM 880 O O . ASP A 1 112 ? 9.506 -1.678 3.896 1.00 97.88 112 ASP A O 1
ATOM 884 N N . PRO A 1 113 ? 10.586 -1.752 1.906 1.00 97.31 113 PRO A N 1
ATOM 885 C CA . PRO A 1 113 ? 9.630 -2.643 1.265 1.00 97.31 113 PRO A CA 1
ATOM 886 C C . PRO A 1 113 ? 9.640 -4.062 1.832 1.00 97.31 113 PRO A C 1
ATOM 888 O O . PRO A 1 113 ? 8.598 -4.715 1.772 1.00 97.31 113 PRO A O 1
ATOM 891 N N . ASP A 1 114 ? 10.741 -4.561 2.398 1.00 97.00 114 ASP A N 1
ATOM 892 C CA . ASP A 1 114 ? 10.804 -5.937 2.900 1.00 97.00 114 ASP A CA 1
ATOM 893 C C . ASP A 1 114 ? 10.040 -6.099 4.220 1.00 97.00 114 ASP A C 1
ATOM 895 O O . ASP A 1 114 ? 9.282 -7.063 4.351 1.00 97.00 114 ASP A O 1
ATOM 899 N N . ALA A 1 115 ? 10.088 -5.102 5.111 1.00 98.12 115 ALA A N 1
ATOM 900 C CA . ALA A 1 115 ? 9.275 -5.042 6.330 1.00 98.12 115 ALA A CA 1
ATOM 901 C C . ALA A 1 115 ? 7.744 -4.994 6.103 1.00 98.12 115 ALA A C 1
ATOM 903 O O . ALA A 1 115 ? 6.980 -5.341 7.014 1.00 98.12 115 ALA A O 1
ATOM 904 N N . ARG A 1 116 ? 7.268 -4.593 4.912 1.00 98.44 116 ARG A N 1
ATOM 905 C CA . ARG A 1 116 ? 5.827 -4.552 4.582 1.00 98.44 116 ARG A CA 1
ATOM 906 C C . ARG A 1 116 ? 5.248 -5.978 4.468 1.00 98.44 116 ARG A C 1
ATOM 908 O O . ARG A 1 116 ? 5.850 -6.809 3.782 1.00 98.44 116 ARG A O 1
ATOM 915 N N . PRO A 1 117 ? 4.068 -6.285 5.038 1.00 98.50 117 PRO A N 1
ATOM 916 C CA . PRO A 1 117 ? 3.413 -7.585 4.851 1.00 98.50 117 PRO A CA 1
ATOM 917 C C . PRO A 1 117 ? 3.000 -7.807 3.386 1.00 98.50 117 PRO A C 1
ATOM 919 O O . PRO A 1 117 ? 2.878 -6.852 2.616 1.00 98.50 117 PRO A O 1
ATOM 922 N N . THR A 1 118 ? 2.724 -9.053 2.984 1.00 97.88 118 THR A N 1
ATOM 923 C CA . THR A 1 118 ? 1.986 -9.286 1.729 1.00 97.88 118 THR A CA 1
ATOM 924 C C . THR A 1 118 ? 0.490 -8.997 1.917 1.00 97.88 118 THR A C 1
ATOM 926 O O . THR A 1 118 ? -0.002 -8.925 3.045 1.00 97.88 118 THR A O 1
ATOM 929 N N . ALA A 1 119 ? -0.272 -8.848 0.826 1.00 96.94 119 ALA A N 1
ATOM 930 C CA . ALA A 1 119 ? -1.724 -8.656 0.921 1.00 96.94 119 ALA A CA 1
ATOM 931 C C . ALA A 1 119 ? -2.449 -9.821 1.640 1.00 96.94 119 ALA A C 1
ATOM 933 O O . ALA A 1 119 ? -3.287 -9.537 2.500 1.00 96.94 119 ALA A O 1
ATOM 934 N N . PRO A 1 120 ? -2.128 -11.110 1.379 1.00 97.88 120 PRO A N 1
ATOM 935 C CA . PRO A 1 120 ? -2.633 -12.227 2.182 1.00 97.88 120 PRO A CA 1
ATOM 936 C C . PRO A 1 120 ? -2.289 -12.144 3.674 1.00 97.88 120 PRO A C 1
ATOM 938 O O . PRO A 1 120 ? -3.161 -12.417 4.502 1.00 97.88 120 PRO A O 1
ATOM 941 N N . ASP A 1 121 ? -1.064 -11.743 4.030 1.00 98.38 121 ASP A N 1
ATOM 942 C CA . ASP A 1 121 ? -0.647 -11.631 5.436 1.00 98.38 121 ASP A CA 1
ATOM 943 C C . ASP A 1 121 ? -1.407 -10.502 6.136 1.00 98.38 121 ASP A C 1
ATOM 945 O O . ASP A 1 121 ? -2.015 -10.719 7.182 1.00 98.38 121 ASP A O 1
ATOM 949 N N . ALA A 1 122 ? -1.462 -9.316 5.520 1.00 98.12 122 ALA A N 1
ATOM 950 C CA . ALA A 1 122 ? -2.202 -8.169 6.039 1.00 98.12 122 ALA A CA 1
ATOM 951 C C . ALA A 1 122 ? -3.694 -8.494 6.225 1.00 98.12 122 ALA A C 1
ATOM 953 O O . ALA A 1 122 ? -4.266 -8.204 7.274 1.00 98.12 122 ALA A O 1
ATOM 954 N N . LEU A 1 123 ? -4.320 -9.162 5.248 1.00 97.31 123 LEU A N 1
ATOM 955 C CA . LEU A 1 123 ? -5.712 -9.610 5.344 1.00 97.31 123 LEU A CA 1
ATOM 956 C C . LEU A 1 123 ? -5.919 -10.635 6.470 1.00 97.31 123 LEU A C 1
ATOM 958 O O . LEU A 1 123 ? -6.948 -10.606 7.147 1.00 97.31 123 LEU A O 1
ATOM 962 N N . SER A 1 124 ? -4.957 -11.534 6.681 1.00 98.12 124 SER A N 1
ATOM 963 C CA . SER A 1 124 ? -4.996 -12.512 7.772 1.00 98.12 124 SER A CA 1
ATOM 964 C C . SER A 1 124 ? -4.874 -11.818 9.132 1.00 98.12 124 SER A C 1
ATOM 966 O O . SER A 1 124 ? -5.675 -12.086 10.024 1.00 98.12 124 SER A O 1
ATOM 968 N N . THR A 1 125 ? -3.976 -10.839 9.261 1.00 97.25 125 THR A N 1
ATOM 969 C CA . THR A 1 125 ? -3.850 -9.996 10.458 1.00 97.25 125 THR A CA 1
ATOM 970 C C . THR A 1 125 ? -5.133 -9.207 10.738 1.00 97.25 125 THR A C 1
ATOM 972 O O . THR A 1 125 ? -5.629 -9.260 11.859 1.00 97.25 125 THR A O 1
ATOM 975 N N . VAL A 1 126 ? -5.751 -8.561 9.738 1.00 94.25 126 VAL A N 1
ATOM 976 C CA . VAL A 1 126 ? -7.045 -7.859 9.909 1.00 94.25 126 VAL A CA 1
ATOM 977 C C . VAL A 1 126 ? -8.157 -8.810 10.363 1.00 94.25 126 VAL A C 1
ATOM 979 O O . VAL A 1 126 ? -8.953 -8.454 11.231 1.00 94.25 126 VAL A O 1
ATOM 982 N N . ARG A 1 127 ? -8.221 -10.030 9.811 1.00 95.38 127 ARG A N 1
ATOM 983 C CA . ARG A 1 127 ? -9.197 -11.049 10.238 1.00 95.38 127 ARG A CA 1
ATOM 984 C C . ARG A 1 127 ? -8.981 -11.463 11.691 1.00 95.38 127 ARG A C 1
ATOM 986 O O . ARG A 1 127 ? -9.955 -11.514 12.436 1.00 95.38 127 ARG A O 1
ATOM 993 N N . ASN A 1 128 ? -7.733 -11.692 12.093 1.00 95.94 128 ASN A N 1
ATOM 994 C CA . ASN A 1 128 ? -7.385 -12.039 13.470 1.00 95.94 128 ASN A CA 1
ATOM 995 C C . ASN A 1 128 ? -7.728 -10.894 14.436 1.00 95.94 128 ASN A C 1
ATOM 997 O O . ASN A 1 128 ? -8.328 -11.143 15.475 1.00 95.94 128 ASN A O 1
ATOM 1001 N N . ILE A 1 129 ? -7.426 -9.642 14.077 1.00 92.50 129 ILE A N 1
ATOM 1002 C CA . ILE A 1 129 ? -7.809 -8.458 14.862 1.00 92.50 129 ILE A CA 1
ATOM 1003 C C . ILE A 1 129 ? -9.333 -8.409 15.036 1.00 92.50 129 ILE A C 1
ATOM 1005 O O . ILE A 1 129 ? -9.818 -8.348 16.161 1.00 92.50 129 ILE A O 1
ATOM 1009 N N . ARG A 1 130 ? -10.102 -8.526 13.942 1.00 90.56 130 ARG A N 1
ATOM 1010 C CA . ARG A 1 130 ? -11.574 -8.519 13.992 1.00 90.56 130 ARG A CA 1
ATOM 1011 C C . ARG A 1 130 ? -12.149 -9.647 14.857 1.00 90.56 130 ARG A C 1
ATOM 1013 O O . ARG A 1 130 ? -13.148 -9.429 15.524 1.00 90.56 130 ARG A O 1
ATOM 1020 N N . GLN A 1 131 ? -11.553 -10.839 14.833 1.00 91.81 131 GLN A N 1
ATOM 1021 C CA . GLN A 1 131 ? -12.011 -11.985 15.632 1.00 91.81 131 GLN A CA 1
ATOM 1022 C C . GLN A 1 131 ? -11.762 -11.828 17.139 1.00 91.81 131 GLN A C 1
ATOM 1024 O O . GLN A 1 131 ? -12.424 -12.505 17.919 1.00 91.81 131 GLN A O 1
ATOM 1029 N N . ASN A 1 132 ? -10.816 -10.973 17.541 1.00 89.69 132 ASN A N 1
ATOM 1030 C CA . ASN A 1 132 ? -10.450 -10.752 18.944 1.00 89.69 132 ASN A CA 1
ATOM 1031 C C . ASN A 1 132 ? -10.917 -9.389 19.494 1.00 89.69 132 ASN A C 1
ATOM 1033 O O . ASN A 1 132 ? -10.779 -9.139 20.689 1.00 89.69 132 ASN A O 1
ATOM 1037 N N . ALA A 1 133 ? -11.466 -8.512 18.651 1.00 87.56 133 ALA A N 1
ATOM 1038 C CA . ALA A 1 133 ? -12.075 -7.254 19.072 1.00 87.56 133 ALA A CA 1
ATOM 1039 C C . ALA A 1 133 ? -13.463 -7.489 19.695 1.00 87.56 133 ALA A C 1
ATOM 1041 O O . ALA A 1 133 ? -14.222 -8.341 19.232 1.00 87.56 133 ALA A O 1
ATOM 1042 N N . SER A 1 134 ? -13.814 -6.710 20.722 1.00 85.38 134 SER A N 1
ATOM 1043 C CA . SER A 1 134 ? -15.199 -6.604 21.191 1.00 85.38 134 SER A CA 1
ATOM 1044 C C . SER A 1 134 ? -16.022 -5.719 20.251 1.00 85.38 134 SER A C 1
ATOM 1046 O O . SER A 1 134 ? -15.467 -4.851 19.577 1.00 85.38 134 SER A O 1
ATOM 1048 N N . GLU A 1 135 ? -17.347 -5.889 20.246 1.00 77.44 135 GLU A N 1
ATOM 1049 C CA . GLU A 1 135 ? -18.248 -5.005 19.487 1.00 77.44 135 GLU A CA 1
ATOM 1050 C C . GLU A 1 135 ? -18.049 -3.533 19.891 1.00 77.44 135 GLU A C 1
ATOM 1052 O O . GLU A 1 135 ? -17.901 -2.697 19.011 1.00 77.44 135 GLU A O 1
ATOM 1057 N N . ASP A 1 136 ? -17.864 -3.222 21.184 1.00 76.75 136 ASP A N 1
ATOM 1058 C CA . ASP A 1 136 ? -17.564 -1.856 21.664 1.00 76.75 136 ASP A CA 1
ATOM 1059 C C . ASP A 1 136 ? -16.333 -1.211 20.984 1.00 76.75 136 ASP A C 1
ATOM 1061 O O . ASP A 1 136 ? -16.273 0.006 20.831 1.00 76.75 136 ASP A O 1
ATOM 1065 N N . VAL A 1 137 ? -15.339 -2.015 20.582 1.00 77.56 137 VAL A N 1
ATOM 1066 C CA . VAL A 1 137 ? -14.122 -1.561 19.878 1.00 77.56 137 VAL A CA 1
ATOM 1067 C C . VAL A 1 137 ? -14.350 -1.424 18.368 1.00 77.56 137 VAL A C 1
ATOM 1069 O O . VAL A 1 137 ? -13.648 -0.659 17.712 1.00 77.56 137 VAL A O 1
ATOM 1072 N N . LEU A 1 138 ? -15.316 -2.150 17.803 1.00 71.38 138 LEU A N 1
ATOM 1073 C CA . LEU A 1 138 ? -15.702 -2.052 16.390 1.00 71.38 138 LEU A CA 1
ATOM 1074 C C . LEU A 1 138 ? -16.732 -0.932 16.148 1.00 71.38 138 LEU A C 1
ATOM 1076 O O . LEU A 1 138 ? -16.718 -0.313 15.082 1.00 71.38 138 LEU A O 1
ATOM 1080 N N . ASP A 1 139 ? -17.570 -0.647 17.148 1.00 68.00 139 ASP A N 1
ATOM 1081 C CA . ASP A 1 139 ? -18.532 0.459 17.198 1.00 68.00 139 ASP A CA 1
ATOM 1082 C C . ASP A 1 139 ? -17.892 1.805 17.586 1.00 68.00 139 ASP A C 1
ATOM 1084 O O . ASP A 1 139 ? -18.520 2.853 17.399 1.00 68.00 139 ASP A O 1
ATOM 1088 N N . ASP A 1 140 ? -16.633 1.811 18.051 1.00 65.25 140 ASP A N 1
ATOM 1089 C CA . ASP A 1 140 ? -15.805 3.016 18.201 1.00 65.25 140 ASP A CA 1
ATOM 1090 C C . ASP A 1 140 ? -15.418 3.575 16.822 1.00 65.25 140 ASP A C 1
ATOM 1092 O O . ASP A 1 140 ? -14.286 3.495 16.344 1.00 65.25 140 ASP A O 1
ATOM 1096 N N . VAL A 1 141 ? -16.423 4.122 16.142 1.00 57.62 141 VAL A N 1
ATOM 1097 C CA . VAL A 1 141 ? -16.302 4.867 14.898 1.00 57.62 141 VAL A CA 1
ATOM 1098 C C . VAL A 1 141 ? -16.088 6.332 15.276 1.00 57.62 141 VAL A C 1
ATOM 1100 O O . VAL A 1 141 ? -17.067 7.016 15.611 1.00 57.62 141 VAL A O 1
ATOM 1103 N N . PRO A 1 142 ? -14.857 6.880 15.171 1.00 54.88 142 PRO A N 1
ATOM 1104 C CA . PRO A 1 142 ? -14.630 8.285 15.459 1.00 54.88 142 PRO A CA 1
ATOM 1105 C C . PRO A 1 142 ? -15.522 9.126 14.548 1.00 54.88 142 PRO A C 1
ATOM 1107 O O . PRO A 1 142 ? -15.734 8.752 13.384 1.00 54.88 142 PRO A O 1
ATOM 1110 N N . PRO A 1 143 ? -16.048 10.268 15.024 1.00 52.12 143 PRO A N 1
ATOM 1111 C CA . PRO A 1 143 ? -16.910 11.105 14.210 1.00 52.12 143 PRO A CA 1
ATOM 1112 C C . PRO A 1 143 ? -16.198 11.457 12.901 1.00 52.12 143 PRO A C 1
ATOM 1114 O O . PRO A 1 143 ? -15.171 12.129 12.900 1.00 52.12 143 PRO A O 1
ATOM 1117 N N . HIS A 1 144 ? -16.725 10.934 11.788 1.00 50.91 144 HIS A N 1
ATOM 1118 C CA . HIS A 1 144 ? -16.044 10.973 10.498 1.00 50.91 144 HIS A CA 1
ATOM 1119 C C . HIS A 1 144 ? -15.674 12.404 10.083 1.00 50.91 144 HIS A C 1
ATOM 1121 O O . HIS A 1 144 ? -16.535 13.152 9.628 1.00 50.91 144 HIS A O 1
ATOM 1127 N N . ASN A 1 145 ? -14.377 12.720 10.101 1.00 44.19 145 ASN A N 1
ATOM 1128 C CA . ASN A 1 145 ? -13.797 13.883 9.417 1.00 44.19 145 ASN A CA 1
ATOM 1129 C C . ASN A 1 145 ? -13.625 13.622 7.905 1.00 44.19 145 ASN A C 1
ATOM 1131 O O . ASN A 1 145 ? -12.678 14.083 7.270 1.00 44.19 145 ASN A O 1
ATOM 1135 N N . PHE A 1 146 ? -14.545 12.855 7.316 1.00 44.91 146 PHE A N 1
ATOM 1136 C CA . PHE A 1 146 ? -14.642 12.710 5.872 1.00 44.91 146 PHE A CA 1
ATOM 1137 C C . PHE A 1 146 ? -15.352 13.947 5.315 1.00 44.91 146 PHE A C 1
ATOM 1139 O O . PHE A 1 146 ? -16.578 14.036 5.376 1.00 44.91 146 PHE A O 1
ATOM 1146 N N . LEU A 1 147 ? -14.558 14.831 4.701 1.00 40.34 147 LEU A N 1
ATOM 1147 C CA . LEU A 1 147 ? -14.941 16.084 4.030 1.00 40.34 147 LEU A CA 1
ATOM 1148 C C . LEU A 1 147 ? -15.184 17.286 4.975 1.00 40.34 147 LEU A C 1
ATOM 1150 O O . LEU A 1 147 ? -15.641 17.108 6.101 1.00 40.34 147 LEU A O 1
ATOM 1154 N N . PRO A 1 148 ? -14.936 18.534 4.514 1.00 36.72 148 PRO A N 1
ATOM 1155 C CA . PRO A 1 148 ? -15.089 19.768 5.304 1.00 36.72 148 PRO A CA 1
ATOM 1156 C C . PRO A 1 148 ? -16.549 20.160 5.621 1.00 36.72 148 PRO A C 1
ATOM 1158 O O . PRO A 1 148 ? -16.828 21.300 5.987 1.00 36.72 148 PRO A O 1
ATOM 1161 N N . PHE A 1 149 ? -17.501 19.235 5.495 1.00 41.44 149 PHE A N 1
ATOM 1162 C CA . PHE A 1 149 ? -18.884 19.458 5.903 1.00 41.44 149 PHE A CA 1
ATOM 1163 C C . PHE A 1 149 ? -19.022 19.174 7.397 1.00 41.44 149 PHE A C 1
ATOM 1165 O O . PHE A 1 149 ? -19.310 18.050 7.804 1.00 41.44 149 PHE A O 1
ATOM 1172 N N . GLN A 1 150 ? -18.803 20.222 8.199 1.00 44.00 150 GLN A N 1
ATOM 1173 C CA . GLN A 1 150 ? -18.955 20.203 9.653 1.00 44.00 150 GLN A CA 1
ATOM 1174 C C . GLN A 1 150 ? -20.221 19.456 10.087 1.00 44.00 150 GLN A C 1
ATOM 1176 O O . GLN A 1 150 ? -21.346 19.755 9.673 1.00 44.00 150 GLN A O 1
ATOM 1181 N N . ARG A 1 151 ? -20.012 18.478 10.965 1.00 39.78 151 ARG A N 1
ATOM 1182 C CA . ARG A 1 151 ? -21.058 17.708 11.626 1.00 39.78 151 ARG A CA 1
ATOM 1183 C C . ARG A 1 151 ? -21.657 18.563 12.744 1.00 39.78 151 ARG A C 1
ATOM 1185 O O . ARG A 1 151 ? -21.087 18.630 13.823 1.00 39.78 151 ARG A O 1
ATOM 1192 N N . PHE A 1 152 ? -22.796 19.198 12.481 1.00 43.47 152 PHE A N 1
ATOM 1193 C CA . PHE A 1 152 ? -23.563 19.911 13.510 1.00 43.47 152 PHE A CA 1
ATOM 1194 C C . PHE A 1 152 ? -24.125 18.930 14.540 1.00 43.47 152 PHE A C 1
ATOM 1196 O O . PHE A 1 152 ? -24.766 17.941 14.164 1.00 43.47 152 PHE A O 1
ATOM 1203 N N . ALA A 1 153 ? -23.930 19.207 15.829 1.00 43.12 153 ALA A N 1
ATOM 1204 C CA . ALA A 1 153 ? -24.638 18.496 16.884 1.00 43.12 153 ALA A CA 1
ATOM 1205 C C . ALA A 1 153 ? -26.144 18.848 16.866 1.00 43.12 153 ALA A C 1
ATOM 1207 O O . ALA A 1 153 ? -26.533 19.915 16.371 1.00 43.12 153 ALA A O 1
ATOM 1208 N N . PRO A 1 154 ? -27.029 17.990 17.412 1.00 38.72 154 PRO A N 1
ATOM 1209 C CA . PRO A 1 154 ? -28.454 18.294 17.526 1.00 38.72 154 PRO A CA 1
ATOM 1210 C C . PRO A 1 154 ? -28.697 19.543 18.393 1.00 38.72 154 PRO A C 1
ATOM 1212 O O . PRO A 1 154 ? -28.690 19.474 19.617 1.00 38.72 154 PRO A O 1
ATOM 1215 N N . GLY A 1 155 ? -28.919 20.690 17.746 1.00 47.88 155 GLY A N 1
ATOM 1216 C CA . GLY A 1 155 ? -29.132 21.987 18.401 1.00 47.88 155 GLY A CA 1
ATOM 1217 C C . GLY A 1 155 ? -28.199 23.101 17.920 1.00 47.88 155 GLY A C 1
ATOM 1218 O O . GLY A 1 155 ? -28.546 24.272 18.067 1.00 47.88 155 GLY A O 1
ATOM 1219 N N . GLU A 1 156 ? -27.074 22.770 17.285 1.00 49.91 156 GLU A N 1
ATOM 1220 C CA . GLU A 1 156 ? -26.127 23.763 16.770 1.00 49.91 156 GLU A CA 1
ATOM 1221 C C . GLU A 1 156 ? -26.613 24.416 15.467 1.00 49.91 156 GLU A C 1
ATOM 1223 O O . GLU A 1 156 ? -27.316 23.814 14.648 1.00 49.91 156 GLU A O 1
ATOM 1228 N N . GLN A 1 157 ? -26.257 25.689 15.282 1.00 52.56 157 GLN A N 1
ATOM 1229 C CA . GLN A 1 157 ? -26.618 26.462 14.096 1.00 52.56 157 GLN A CA 1
ATOM 1230 C C . GLN A 1 157 ? -25.620 26.231 12.961 1.00 52.56 157 GLN A C 1
ATOM 1232 O O . GLN A 1 157 ? -24.425 26.069 13.182 1.00 52.56 157 GLN A O 1
ATOM 1237 N N . CYS A 1 158 ? -26.120 26.251 11.726 1.00 53.59 158 CYS A N 1
ATOM 1238 C CA . CYS A 1 158 ? -25.300 26.046 10.540 1.00 53.59 158 CYS A CA 1
ATOM 1239 C C . CYS A 1 158 ? -24.349 27.235 10.300 1.00 53.59 158 CYS A C 1
ATOM 1241 O O . CYS A 1 158 ? -24.827 28.326 9.999 1.00 53.59 158 CYS A O 1
ATOM 1243 N N . VAL A 1 159 ? -23.032 27.008 10.371 1.00 54.66 159 VAL A N 1
ATOM 1244 C CA . VAL A 1 159 ? -21.971 28.009 10.107 1.00 54.66 159 VAL A CA 1
ATOM 1245 C C . VAL A 1 159 ? -21.351 27.890 8.705 1.00 54.66 159 VAL A C 1
ATOM 1247 O O . VAL A 1 159 ? -20.160 28.099 8.512 1.00 54.66 159 VAL A O 1
ATOM 1250 N N . CYS A 1 160 ? -22.139 27.527 7.687 1.00 53.56 160 CYS A N 1
ATOM 1251 C CA . CYS A 1 160 ? -21.662 27.703 6.314 1.00 53.56 160 CYS A CA 1
ATOM 1252 C C . CYS A 1 160 ? -21.708 29.189 5.929 1.00 53.56 160 CYS A C 1
ATOM 1254 O O . CYS A 1 160 ? -22.587 29.921 6.384 1.00 53.56 160 CYS A O 1
ATOM 1256 N N . GLU A 1 161 ? -20.818 29.620 5.034 1.00 49.88 161 GLU A N 1
ATOM 1257 C CA . GLU A 1 161 ? -20.662 31.027 4.627 1.00 49.88 161 GLU A CA 1
ATOM 1258 C C . GLU A 1 161 ? -21.983 31.684 4.158 1.00 49.88 161 GLU A C 1
ATOM 1260 O O . GLU A 1 161 ? -22.223 32.873 4.369 1.00 49.88 161 GLU A O 1
ATOM 1265 N N . VAL A 1 162 ? -22.895 30.895 3.574 1.00 55.66 162 VAL A N 1
ATOM 1266 C CA . VAL A 1 162 ? -24.248 31.332 3.181 1.00 55.66 162 VAL A CA 1
ATOM 1267 C C . VAL A 1 162 ? -25.126 31.655 4.398 1.00 55.66 162 VAL A C 1
ATOM 1269 O O . VAL A 1 162 ? -25.877 32.629 4.377 1.00 55.66 162 VAL A O 1
ATOM 1272 N N . CYS A 1 163 ? -25.050 30.853 5.460 1.00 54.00 163 CYS A N 1
ATOM 1273 C CA . CYS A 1 163 ? -25.801 31.068 6.696 1.00 54.00 163 CYS A CA 1
ATOM 1274 C C . CYS A 1 163 ? -25.213 32.209 7.536 1.00 54.00 163 CYS A C 1
ATOM 1276 O O . CYS A 1 163 ? -25.986 32.993 8.079 1.00 54.00 163 CYS A O 1
ATOM 1278 N N . GLU A 1 164 ? -23.885 32.352 7.595 1.00 55.75 164 GLU A N 1
ATOM 1279 C CA . GLU A 1 164 ? -23.218 33.460 8.299 1.00 55.75 164 GLU A CA 1
ATOM 1280 C C . GLU A 1 164 ? -23.585 34.819 7.689 1.00 55.75 164 GLU A C 1
ATOM 1282 O O . GLU A 1 164 ? -24.057 35.707 8.397 1.00 55.75 164 GLU A O 1
ATOM 1287 N N . ARG A 1 165 ? -23.502 34.951 6.356 1.00 57.78 165 ARG A N 1
ATOM 1288 C CA . ARG A 1 165 ? -23.935 36.156 5.619 1.00 57.78 165 ARG A CA 1
ATOM 1289 C C . ARG A 1 165 ? -25.436 36.460 5.744 1.00 57.78 165 ARG A C 1
ATOM 1291 O O . ARG A 1 165 ? -25.858 37.557 5.391 1.00 57.78 165 ARG A O 1
ATOM 1298 N N . SER A 1 166 ? -26.238 35.498 6.208 1.00 56.16 166 SER A N 1
ATOM 1299 C CA . SER A 1 166 ? -27.686 35.646 6.412 1.00 56.16 166 SER A CA 1
ATOM 1300 C C . SER A 1 166 ? -28.062 36.033 7.849 1.00 56.16 166 SER A C 1
ATOM 1302 O O . SER A 1 166 ? -29.243 36.253 8.124 1.00 56.16 166 SER A O 1
ATOM 1304 N N . GLN A 1 167 ? -27.103 36.104 8.780 1.00 55.94 167 GLN A N 1
ATOM 1305 C CA . GLN A 1 167 ? -27.379 36.587 10.131 1.00 55.94 167 GLN A CA 1
ATOM 1306 C C . GLN A 1 167 ? -27.520 38.119 10.121 1.00 55.94 167 GLN A C 1
ATOM 1308 O O . GLN A 1 167 ? -26.693 38.802 9.513 1.00 55.94 167 GLN A O 1
ATOM 1313 N N . PRO A 1 168 ? -28.537 38.697 10.790 1.00 52.34 168 PRO A N 1
ATOM 1314 C CA . PRO A 1 168 ? -28.571 40.138 10.999 1.00 52.34 168 PRO A CA 1
ATOM 1315 C C . PRO A 1 168 ? -27.347 40.533 11.829 1.00 52.34 168 PRO A C 1
ATOM 1317 O O . PRO A 1 168 ? -27.090 39.929 12.870 1.00 52.34 168 PRO A O 1
ATOM 1320 N N . ALA A 1 169 ? -26.593 41.531 11.361 1.00 48.91 169 ALA A N 1
ATOM 1321 C CA . ALA A 1 169 ? -25.385 41.988 12.038 1.00 48.91 169 ALA A CA 1
ATOM 1322 C C . ALA A 1 169 ? -25.684 42.293 13.514 1.00 48.91 169 ALA A C 1
ATOM 1324 O O . ALA A 1 169 ? -26.598 43.064 13.820 1.00 48.91 169 ALA A O 1
ATOM 1325 N N . ALA A 1 170 ? -24.925 41.673 14.420 1.00 49.22 170 ALA A N 1
ATOM 1326 C CA . ALA A 1 170 ? -25.085 41.891 15.848 1.00 49.22 170 ALA A CA 1
ATOM 1327 C C . ALA A 1 170 ? -24.863 43.377 16.161 1.00 49.22 170 ALA A C 1
ATOM 1329 O O . ALA A 1 170 ? -23.779 43.914 15.926 1.00 49.22 170 ALA A O 1
ATOM 1330 N N . VAL A 1 171 ? -25.900 44.043 16.674 1.00 44.91 171 VAL A N 1
ATOM 1331 C CA . VAL A 1 171 ? -25.804 45.438 17.115 1.00 44.91 171 VAL A CA 1
ATOM 1332 C C . VAL A 1 171 ? -24.808 45.487 18.281 1.00 44.91 171 VAL A C 1
ATOM 1334 O O . VAL A 1 171 ? -25.028 44.777 19.263 1.00 44.91 171 VAL A O 1
ATOM 1337 N N . PRO A 1 172 ? -23.718 46.277 18.206 1.00 41.38 172 PRO A N 1
ATOM 1338 C CA . PRO A 1 172 ? -22.725 46.317 19.274 1.00 41.38 172 PRO A CA 1
ATOM 1339 C C . PRO A 1 172 ? -23.337 46.775 20.602 1.00 41.38 172 PRO A C 1
ATOM 1341 O O . PRO A 1 172 ? -23.973 47.825 20.674 1.00 41.38 172 PRO A O 1
ATOM 1344 N N . ASP A 1 173 ? -23.083 46.021 21.672 1.00 50.09 173 ASP A N 1
ATOM 1345 C CA . ASP A 1 173 ? -23.708 46.189 22.999 1.00 50.09 173 ASP A CA 1
ATOM 1346 C C . ASP A 1 173 ? -23.234 47.448 23.772 1.00 50.09 173 ASP A C 1
ATOM 1348 O O . ASP A 1 173 ? -23.499 47.628 24.957 1.00 50.09 173 ASP A O 1
ATOM 1352 N N . GLN A 1 174 ? -22.523 48.364 23.104 1.00 47.72 174 GLN A N 1
ATOM 1353 C CA . GLN A 1 174 ? -21.945 49.572 23.707 1.00 47.72 174 GLN A CA 1
ATOM 1354 C C . GLN A 1 174 ? -22.901 50.778 23.775 1.00 47.72 174 GLN A C 1
ATOM 1356 O O . GLN A 1 174 ? -22.494 51.841 24.234 1.00 47.72 174 GLN A O 1
ATOM 1361 N N . LEU A 1 175 ? -24.174 50.629 23.383 1.00 46.16 175 LEU A N 1
ATOM 1362 C CA . LEU A 1 175 ? -25.204 51.672 23.551 1.00 46.16 175 LEU A CA 1
ATOM 1363 C C . LEU A 1 175 ? -26.213 51.413 24.689 1.00 46.16 175 LEU A C 1
ATOM 1365 O O . LEU A 1 175 ? -27.207 52.128 24.797 1.00 46.16 175 LEU A O 1
ATOM 1369 N N . ARG A 1 176 ? -25.968 50.434 25.573 1.00 45.72 176 ARG A N 1
ATOM 1370 C CA . ARG A 1 176 ? -26.827 50.168 26.749 1.00 45.72 176 ARG A CA 1
ATOM 1371 C C . ARG A 1 176 ? -26.410 50.861 28.053 1.00 45.72 176 ARG A C 1
ATOM 1373 O O . ARG A 1 176 ? -27.126 50.747 29.043 1.00 45.72 176 ARG A O 1
ATOM 1380 N N . SER A 1 177 ? -25.318 51.626 28.048 1.00 49.56 177 SER A N 1
ATOM 1381 C CA . SER A 1 177 ? -24.705 52.200 29.258 1.00 49.56 177 SER A CA 1
ATOM 1382 C C . SER A 1 177 ? -24.711 53.735 29.275 1.00 49.56 177 SER A C 1
ATOM 1384 O O . SER A 1 177 ? -23.664 54.359 29.427 1.00 49.56 177 SER A O 1
ATOM 1386 N N . ALA A 1 178 ? -25.885 54.354 29.109 1.00 42.84 178 ALA A N 1
ATOM 1387 C CA . ALA A 1 178 ? -26.052 55.808 29.224 1.00 42.84 178 ALA A CA 1
ATOM 1388 C C . ALA A 1 178 ? -27.471 56.211 29.680 1.00 42.84 178 ALA A C 1
ATOM 1390 O O . ALA A 1 178 ? -28.217 56.850 28.942 1.00 42.84 178 ALA A O 1
ATOM 1391 N N . VAL A 1 179 ? -27.839 55.860 30.917 1.00 41.72 179 VAL A N 1
ATOM 1392 C CA . VAL A 1 179 ? -28.968 56.487 31.629 1.00 41.72 179 VAL A CA 1
ATOM 1393 C C . VAL A 1 179 ? -28.435 57.053 32.949 1.00 41.72 179 VAL A C 1
ATOM 1395 O O . VAL A 1 179 ? -28.189 56.276 33.872 1.00 41.72 179 VAL A O 1
ATOM 1398 N N . PRO A 1 180 ? -28.184 58.371 33.048 1.00 43.78 180 PRO A N 1
ATOM 1399 C CA . PRO A 1 180 ? -27.821 59.000 34.311 1.00 43.78 180 PRO A CA 1
ATOM 1400 C C . PRO A 1 180 ? -29.051 59.134 35.219 1.00 43.78 180 PRO A C 1
ATOM 1402 O O . PRO A 1 180 ? -30.101 59.621 34.803 1.00 43.78 180 PRO A O 1
ATOM 1405 N N . ASP A 1 181 ? -28.893 58.714 36.470 1.00 38.53 181 ASP A N 1
ATOM 1406 C CA . ASP A 1 181 ? -29.884 58.843 37.539 1.00 38.53 181 ASP A CA 1
ATOM 1407 C C . ASP A 1 181 ? -29.902 60.281 38.084 1.00 38.53 181 ASP A C 1
ATOM 1409 O O . ASP A 1 181 ? -28.902 60.729 38.651 1.00 38.53 181 ASP A O 1
ATOM 1413 N N . GLN A 1 182 ? -31.012 61.012 37.903 1.00 43.06 182 GLN A N 1
ATOM 1414 C CA . GLN A 1 182 ? -31.254 62.301 38.566 1.00 43.06 182 GLN A CA 1
ATOM 1415 C C . GLN A 1 182 ? -32.733 62.531 38.948 1.00 43.06 182 GLN A C 1
ATOM 1417 O O . GLN A 1 182 ? -33.605 62.745 38.110 1.00 43.06 182 GLN A O 1
ATOM 1422 N N . THR A 1 183 ? -32.942 62.613 40.267 1.00 37.34 183 THR A N 1
ATOM 1423 C CA . THR A 1 183 ? -33.787 63.600 40.976 1.00 37.34 183 THR A CA 1
ATOM 1424 C C . THR A 1 183 ? -35.312 63.639 40.757 1.00 37.34 183 THR A C 1
ATOM 1426 O O . THR A 1 183 ? -35.840 64.390 39.946 1.00 37.34 183 THR A O 1
ATOM 1429 N N . SER A 1 184 ? -36.010 62.970 41.680 1.00 40.84 184 SER A N 1
ATOM 1430 C CA . SER A 1 184 ? -36.978 63.565 42.631 1.00 40.84 184 SER A CA 1
ATOM 1431 C C . SER A 1 184 ? -38.150 64.468 42.167 1.00 40.84 184 SER A C 1
ATOM 1433 O O . SER A 1 184 ? -37.989 65.664 41.933 1.00 40.84 184 SER A O 1
ATOM 1435 N N . THR A 1 185 ? -39.355 63.943 42.444 1.00 38.28 185 THR A N 1
ATOM 1436 C CA . THR A 1 185 ? -40.570 64.624 42.977 1.00 38.28 185 THR A CA 1
ATOM 1437 C C . THR A 1 185 ? -41.474 65.477 42.051 1.00 38.28 185 THR A C 1
ATOM 1439 O O . THR A 1 185 ? -41.028 65.934 41.006 1.00 38.28 185 THR A O 1
ATOM 1442 N N . PRO A 1 186 ? -42.790 65.609 42.375 1.00 51.94 186 PRO A N 1
ATOM 1443 C CA . PRO A 1 186 ? -43.848 65.680 41.354 1.00 51.94 186 PRO A CA 1
ATOM 1444 C C . PRO A 1 186 ? -44.716 66.957 41.383 1.00 51.94 186 PRO A C 1
ATOM 1446 O O . PRO A 1 186 ? -44.778 67.632 42.406 1.00 51.94 186 PRO A O 1
ATOM 1449 N N . HIS A 1 187 ? -45.526 67.178 40.334 1.00 37.94 187 HIS A N 1
ATOM 1450 C CA . HIS A 1 187 ? -46.991 67.355 40.455 1.00 37.94 187 HIS A CA 1
ATOM 1451 C C . HIS A 1 187 ? -47.697 67.410 39.079 1.00 37.94 187 HIS A C 1
ATOM 1453 O O . HIS A 1 187 ? -47.035 67.643 38.078 1.00 37.94 187 HIS A O 1
ATOM 1459 N N . ASN A 1 188 ? -49.022 67.184 39.095 1.00 38.53 188 ASN A N 1
ATOM 1460 C CA . ASN A 1 188 ? -50.126 67.675 38.233 1.00 38.53 188 ASN A CA 1
ATOM 1461 C C . ASN A 1 188 ? -49.808 68.149 36.792 1.00 38.53 188 ASN A C 1
ATOM 1463 O O . ASN A 1 188 ? -48.922 68.964 36.585 1.00 38.53 188 ASN A O 1
ATOM 1467 N N . GLY A 1 189 ? -50.582 67.805 35.762 1.00 37.16 189 GLY A N 1
ATOM 1468 C CA . GLY A 1 189 ? -51.939 67.247 35.716 1.00 37.16 189 GLY A CA 1
ATOM 1469 C C . GLY A 1 189 ? -52.498 67.366 34.284 1.00 37.16 189 GLY A C 1
ATOM 1470 O O . GLY A 1 189 ? -51.723 67.513 33.346 1.00 37.16 189 GLY A O 1
ATOM 1471 N N . ASP A 1 190 ? -53.824 67.340 34.150 1.00 44.00 190 ASP A N 1
ATOM 1472 C CA . ASP A 1 190 ? -54.616 67.721 32.962 1.00 44.00 190 ASP A CA 1
ATOM 1473 C C . ASP A 1 190 ? -54.564 66.836 31.686 1.00 44.00 190 ASP A C 1
ATOM 1475 O O . ASP A 1 190 ? -53.731 66.947 30.791 1.00 44.00 190 ASP A O 1
ATOM 1479 N N . VAL A 1 191 ? -55.597 65.988 31.612 1.00 46.56 191 VAL A N 1
ATOM 1480 C CA . VAL A 1 191 ? -56.347 65.506 30.422 1.00 46.56 191 VAL A CA 1
ATOM 1481 C C . VAL A 1 191 ? -57.258 66.686 29.955 1.00 46.56 191 VAL A C 1
ATOM 1483 O O . VAL A 1 191 ? -57.573 67.478 30.848 1.00 46.56 191 VAL A O 1
ATOM 1486 N N . PRO A 1 192 ? -57.736 66.891 28.689 1.00 52.75 192 PRO A N 1
ATOM 1487 C CA . PRO A 1 192 ? -58.077 65.964 27.582 1.00 52.75 192 PRO A CA 1
ATOM 1488 C C . PRO A 1 192 ? -57.459 66.422 26.212 1.00 52.75 192 PRO A C 1
ATOM 1490 O O . PRO A 1 192 ? -56.387 67.012 26.246 1.00 52.75 192 PRO A O 1
ATOM 1493 N N . GLU A 1 193 ? -57.940 66.196 24.969 1.00 46.00 193 GLU A N 1
ATOM 1494 C CA . GLU A 1 193 ? -59.115 65.523 24.354 1.00 46.00 193 GLU A CA 1
ATOM 1495 C C . GLU A 1 193 ? -58.836 65.163 22.861 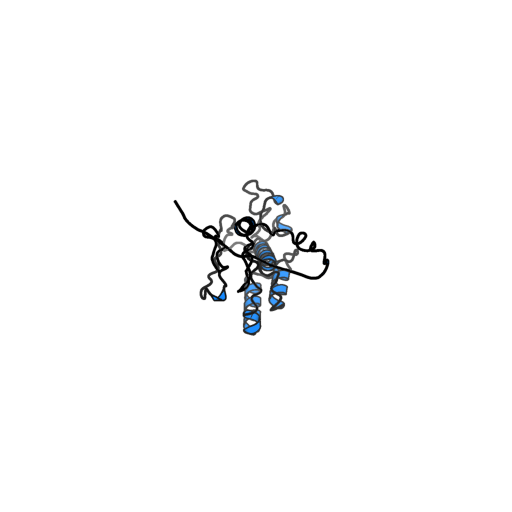1.00 46.00 193 GLU A C 1
ATOM 1497 O O . GLU A 1 193 ? -57.782 65.514 22.343 1.00 46.00 193 GLU A O 1
ATOM 1502 N N . SER A 1 194 ? -59.821 64.562 22.162 1.00 53.78 194 SER A N 1
ATOM 1503 C CA . SER A 1 194 ? -60.130 64.665 20.703 1.00 53.78 194 SER A CA 1
ATOM 1504 C C . SER A 1 194 ? -59.038 64.277 19.661 1.00 53.78 194 SER A C 1
ATOM 1506 O O . SER A 1 194 ? -57.964 64.859 19.652 1.00 53.78 194 SER A O 1
ATOM 1508 N N . ILE A 1 195 ? -59.162 63.307 18.727 1.00 48.47 195 ILE A N 1
ATOM 1509 C CA . ILE A 1 195 ? -60.276 62.816 17.856 1.00 48.47 195 ILE A CA 1
ATOM 1510 C C . ILE A 1 195 ? -60.786 63.911 16.877 1.00 48.47 195 ILE A C 1
ATOM 1512 O O . ILE A 1 195 ? -61.001 65.014 17.364 1.00 48.47 195 ILE A O 1
ATOM 1516 N N . PRO A 1 196 ? -61.068 63.677 15.561 1.00 59.59 196 PRO A N 1
ATOM 1517 C CA . PRO A 1 196 ? -61.031 62.445 14.747 1.00 59.59 196 PRO A CA 1
ATOM 1518 C C . PRO A 1 196 ? -60.207 62.517 13.430 1.00 59.59 196 PRO A C 1
ATOM 1520 O O . PRO A 1 196 ? -59.594 63.518 13.075 1.00 59.59 196 PRO A O 1
ATOM 1523 N N . ALA A 1 197 ? -60.276 61.400 12.701 1.00 46.81 197 ALA A N 1
ATOM 1524 C CA . ALA A 1 197 ? -59.878 61.156 11.316 1.00 46.81 197 ALA A CA 1
ATOM 1525 C C . ALA A 1 197 ? -60.408 62.122 10.233 1.00 46.81 197 ALA A C 1
ATOM 1527 O O . ALA A 1 197 ? -61.523 62.640 10.334 1.00 46.81 197 ALA A O 1
ATOM 1528 N N . ALA A 1 198 ? -59.672 62.155 9.115 1.00 48.09 198 ALA A N 1
ATOM 1529 C CA . ALA A 1 198 ? -60.187 61.860 7.772 1.00 48.09 198 ALA A CA 1
ATOM 1530 C C . ALA A 1 198 ? -59.103 61.108 6.973 1.00 48.09 198 ALA A C 1
ATOM 1532 O O . ALA A 1 198 ? -57.915 61.447 7.176 1.00 48.09 198 ALA A O 1
#

Secondary structure (DSSP, 8-state):
-PPPTT---PPP--GGG-S--------GGG-----TTS-GGG--B-S-TTGGGT--GGG-SS---GGGGSSS-B-HHHHHHHHHHHHHHHHTTT--SSHHHHHHHHHHT-SSTTTSPPHHHHHHHHHHHHHHS-HHHHS-------SS-----TTPPP-SHHHHTTSPPPPPGGGS----------------------

Foldseek 3Di:
DDDDPPDPLDADPDVVNPPDDDDDDDDCVLPDDDDPPDDLVPQWDFADSCVVVVDHPVRPPFDFQPRNNDRDIDRVQLRVLLRVLRVCCVQCVVQCFPVQLVVLSVQSNDSDSVSHDGPVVSVVSVVVSVVPDDVVRVVPDPPGPPDPSDNDDVPDDDPDPVVVVVDDPPDDPVPPPDDDDDDDDDDDDDDDDDDDDD

Sequence (198 aa):
MRKHPQCHCRPAILRSCCPDIHYLINDFELSVVFAPDSDPKSRVVTGTPNARYGVTADHYGKCLPPEARLDAPYCPFKADIYQFGQSALNLYNNVQTPPELRALFVQMASDDPDARPTAPDALSTVRNIRQNASEDVLDDVPPHNFLPFQRFAPGEQCVCEVCERSQPAAVPDQLRSAVPDQTSTPHNGDVPESIPAA

InterPro domains:
  IPR011009 Protein kinase-like domain superfamily [SSF56112] (20-133)

Radius of gyration: 32.0 Å; chains: 1; bounding box: 77×86×63 Å

pLDDT: mean 74.1, std 21.97, range [36.72, 98.56]

Organism: Auricularia subglabra (strain TFB-10046 / SS5) (NCBI:txid717982)